Protein 8OFO (pdb70)

B-factor: mean 60.45, std 16.98, range [19.8, 128.37]

Foldseek 3Di:
DVVQLLVQVLLQLVVCLVVLQKAKEKEADPDDPVVQLVQFAADQAARGNVVRNVQRDPPDPQNPAHQYHYDRGRGGGRTQAAFAPDPVDPVVDDRSVRRQLRNQVVHQIWMWIQHSVRSWIWIHGNSDIDIRDDSVRVSCVCVVSRD/DCVLVLQLLVLVLLLLVVCLVQLFKAKEKEADPDDPVVQLVQFDADQAARGNVVSNVQCPPPDPFNADYQYHDPRGSGGGNTDADFAPDPPDDPPDDPRQRSQLRVQCVHQIWMWIQGSVRSWIWIRGNSDIRTRDDSVRVSVVSSVRSD

Sequence (297 aa):
EDEKMILSFDKAIQYMSKRKIGALITIERHTGLDEYIETGIALDADITGELLINIFIPNTPLHDGAVIVKEGKIAVASAYLPLSESMLIPKEFGTRHRAAVGISEVSDAITIVVSEETGDVSITLDNELMAGLSQQEYLAILRRELIPQQEDEKMILSFDKAIQYMSKRKIGALITIERHTGLDEYIETGIALDADITGELLINIFIPNTPLHDGAVIVKEGKIAVASAYLPLSESMLIPKEFGTRHRAAVGISEVSDAITIVVSEETGDVSITLDNELMAGLSQQEYLAILRRELI

Secondary structure (P-SEA, 3-state):
caaaaaaaaaaaaaaaaaabbbbbbbbbccccaaaaaaacccccccccaaaaaaaacccccccccccccccccccccccccbbbccccccccccaaaaaaaaaaacccbbbbbbbccccbbbbbccccccccccaaaaaaaaaaacc/caaaaaaaaaaaaaaaaaaaaabbbbbbbbbccccaaaaaaacccccccccaaaaaaaccccccccccccccccccccccbbbbbbbbcccccccccaaaaaaaaaaacccbbbbbbbccccbbbbbccccccccccaaaaaaaaaaacc

Structure (mmCIF, N/CA/C/O backbone):
data_8OFO
#
_entry.id   8OFO
#
_cell.length_a   99.160
_cell.length_b   99.160
_cell.length_c   112.180
_cell.angle_alpha   90.000
_cell.angle_beta   90.000
_cell.angle_gamma   120.000
#
_symmetry.space_group_name_H-M   'P 63 2 2'
#
loop_
_entity.id
_entity.type
_entity.pdbx_description
1 polymer 'Diadenylate cyclase'
2 non-polymer 1-ETHOXY-2-(2-ETHOXYETHOXY)ETHANE
#
loop_
_atom_site.group_PDB
_atom_site.id
_atom_site.type_symbol
_atom_site.label_atom_id
_atom_site.label_alt_id
_atom_site.label_comp_id
_atom_site.label_asym_id
_atom_site.label_entity_id
_atom_site.label_seq_id
_atom_site.pdbx_PDB_ins_code
_atom_site.Cartn_x
_atom_site.Cartn_y
_atom_site.Cartn_z
_atom_site.occupancy
_atom_site.B_iso_or_equiv
_atom_site.auth_seq_id
_atom_site.auth_comp_id
_atom_site.auth_asym_id
_atom_site.auth_atom_id
_atom_site.pdbx_PDB_model_num
ATOM 1 N N . GLU A 1 5 ? 3.135 -15.134 -10.044 1.000 108.467 145 GLU AAA N 1
ATOM 2 C CA . GLU A 1 5 ? 4.420 -14.778 -10.725 1.000 110.805 145 GLU AAA CA 1
ATOM 3 C C . GLU A 1 5 ? 5.295 -16.028 -10.941 1.000 113.935 145 GLU AAA C 1
ATOM 4 O O . GLU A 1 5 ? 6.529 -15.881 -10.998 1.000 103.580 145 GLU AAA O 1
ATOM 10 N N . ASP A 1 6 ? 4.673 -17.209 -11.077 1.000 110.399 146 ASP AAA N 1
ATOM 11 C CA . ASP A 1 6 ? 5.295 -18.471 -11.570 1.000 92.572 146 ASP AAA CA 1
ATOM 12 C C . ASP A 1 6 ? 5.546 -18.308 -13.078 1.000 90.126 146 ASP AAA C 1
ATOM 13 O O . ASP A 1 6 ? 6.123 -19.221 -13.687 1.000 87.249 146 ASP AAA O 1
ATOM 18 N N . GLU A 1 7 ? 5.079 -17.200 -13.661 1.000 77.415 147 GLU AAA N 1
ATOM 19 C CA . GLU A 1 7 ? 5.165 -16.871 -15.106 1.000 88.972 147 GLU AAA CA 1
ATOM 20 C C . GLU A 1 7 ? 6.603 -16.452 -15.448 1.000 81.758 147 GLU AAA C 1
ATOM 21 O O . GLU A 1 7 ? 7.136 -16.938 -16.490 1.000 86.962 147 GLU AAA O 1
ATOM 27 N N . LYS A 1 8 ? 7.199 -15.604 -14.598 1.000 77.402 148 LYS AAA N 1
ATOM 28 C CA . LYS A 1 8 ? 8.623 -15.152 -14.696 1.000 85.338 148 LYS AAA CA 1
ATOM 29 C C . LYS A 1 8 ? 9.534 -16.356 -14.999 1.000 69.598 148 LYS AAA C 1
ATOM 30 O O . LYS A 1 8 ? 10.355 -16.280 -15.941 1.000 64.428 148 LYS AAA O 1
ATOM 36 N N . MET A 1 9 ? 9.350 -17.445 -14.259 1.000 62.642 149 MET AAA N 1
ATOM 37 C CA . MET A 1 9 ? 10.087 -18.721 -14.454 1.000 71.656 149 MET AAA CA 1
ATOM 38 C C . MET A 1 9 ? 9.808 -19.270 -15.863 1.000 65.407 149 MET AAA C 1
ATOM 39 O O . MET A 1 9 ? 10.762 -19.766 -16.511 1.000 59.118 149 MET AAA O 1
ATOM 44 N N . ILE A 1 10 ? 8.544 -19.215 -16.294 1.000 65.183 150 ILE AAA N 1
ATOM 45 C CA . ILE A 1 10 ? 8.077 -19.770 -17.597 1.000 72.407 150 ILE AAA CA 1
ATOM 46 C C . ILE A 1 10 ? 8.702 -18.962 -18.750 1.000 63.096 150 ILE AAA C 1
ATOM 47 O O . ILE A 1 10 ? 9.146 -19.568 -19.767 1.000 59.454 150 ILE AAA O 1
ATOM 52 N N . LEU A 1 11 ? 8.805 -17.653 -18.581 1.000 59.541 151 LEU AAA N 1
ATOM 53 C CA . LEU A 1 11 ? 9.420 -16.737 -19.579 1.000 64.360 151 LEU AAA CA 1
ATOM 54 C C . LEU A 1 11 ? 10.944 -16.941 -19.590 1.000 64.793 151 LEU AAA C 1
ATOM 55 O O . LEU A 1 11 ? 11.586 -16.736 -20.674 1.000 62.435 151 LEU AAA O 1
ATOM 60 N N . SER A 1 12 ? 11.513 -17.317 -18.433 1.000 57.411 152 SER AAA N 1
ATOM 61 C CA . SER A 1 12 ? 12.949 -17.645 -18.305 1.000 51.677 152 SER AAA CA 1
ATOM 62 C C . SER A 1 12 ? 13.189 -18.956 -19.040 1.000 53.827 152 SER AAA C 1
ATOM 63 O O . SER A 1 12 ? 14.146 -19.031 -19.845 1.000 56.163 152 SER AAA O 1
ATOM 66 N N . PHE A 1 13 ? 12.299 -19.923 -18.839 1.000 52.093 153 PHE AAA N 1
ATOM 67 C CA . PHE A 1 13 ? 12.354 -21.218 -19.564 1.000 60.668 153 PHE AAA CA 1
ATOM 68 C C . PHE A 1 13 ? 12.268 -20.925 -21.065 1.000 60.107 153 PHE AAA C 1
ATOM 69 O O . PHE A 1 13 ? 13.078 -21.481 -21.832 1.000 59.427 153 PHE AAA O 1
ATOM 77 N N . ASP A 1 14 ? 11.334 -20.046 -21.441 1.000 59.893 154 ASP AAA N 1
ATOM 78 C CA . ASP A 1 14 ? 11.041 -19.664 -22.845 1.000 59.620 154 ASP AAA CA 1
ATOM 79 C C . ASP A 1 14 ? 12.274 -19.043 -23.518 1.000 53.527 154 ASP AAA C 1
ATOM 80 O O . ASP A 1 14 ? 12.652 -19.512 -24.619 1.000 55.209 154 ASP AAA O 1
ATOM 85 N N . LYS A 1 15 ? 12.877 -18.023 -22.912 1.000 56.249 155 LYS AAA N 1
ATOM 86 C CA . LYS A 1 15 ? 14.178 -17.462 -23.386 1.000 61.481 155 LYS AAA CA 1
ATOM 87 C C . LYS A 1 15 ? 15.162 -18.611 -23.684 1.000 60.867 155 LYS AAA C 1
ATOM 88 O O . LYS A 1 15 ? 15.568 -18.803 -24.848 1.000 57.612 155 LYS AAA O 1
ATOM 94 N N . ALA A 1 16 ? 15.491 -19.417 -22.683 1.000 56.337 156 ALA AAA N 1
ATOM 95 C CA . ALA A 1 16 ? 16.460 -20.531 -22.823 1.000 55.165 156 ALA AAA CA 1
ATOM 96 C C . ALA A 1 16 ? 16.066 -21.471 -23.977 1.000 51.125 156 ALA AAA C 1
ATOM 97 O O . ALA A 1 16 ? 16.957 -21.862 -24.769 1.000 50.338 156 ALA AAA O 1
ATOM 99 N N . ILE A 1 17 ? 14.805 -21.904 -24.035 1.000 52.673 157 ILE AAA N 1
ATOM 100 C CA . ILE A 1 17 ? 14.335 -22.954 -24.986 1.000 53.743 157 ILE AAA CA 1
ATOM 101 C C . ILE A 1 17 ? 14.428 -22.415 -26.426 1.000 52.532 157 ILE AAA C 1
ATOM 102 O O . ILE A 1 17 ? 14.890 -23.169 -27.276 1.000 50.923 157 ILE AAA O 1
ATOM 107 N N . GLN A 1 18 ? 13.965 -21.187 -26.692 1.000 52.780 158 GLN AAA N 1
ATOM 108 C CA . GLN A 1 18 ? 14.044 -20.530 -28.027 1.000 58.130 158 GLN AAA CA 1
ATOM 109 C C . GLN A 1 18 ? 15.508 -20.523 -28.495 1.000 63.360 158 GLN AAA C 1
ATOM 110 O O . GLN A 1 18 ? 15.800 -21.013 -29.624 1.000 59.846 158 GLN AAA O 1
ATOM 116 N N . TYR A 1 19 ? 16.413 -20.026 -27.653 1.000 60.463 159 TYR AAA N 1
ATOM 117 C CA . TYR A 1 19 ? 17.861 -19.967 -27.950 1.000 53.469 159 TYR AAA CA 1
ATOM 118 C C . TYR A 1 19 ? 18.375 -21.364 -28.339 1.000 56.346 159 TYR AAA C 1
ATOM 119 O O . TYR A 1 19 ? 19.029 -21.505 -29.392 1.000 52.821 159 TYR AAA O 1
ATOM 128 N N . MET A 1 20 ? 18.063 -22.397 -27.553 1.000 50.210 160 MET AAA N 1
ATOM 129 C CA . 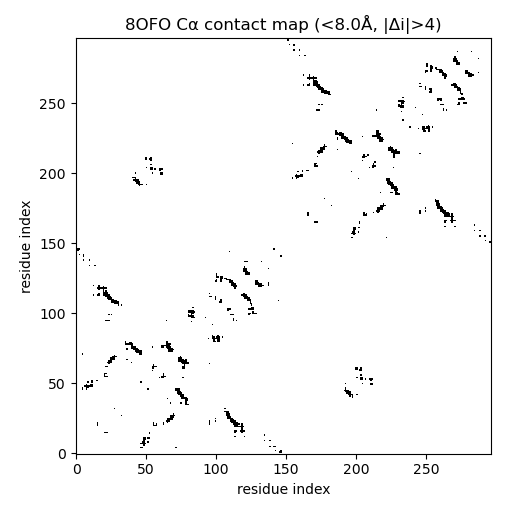MET A 1 20 ? 18.682 -23.737 -27.735 1.000 51.811 160 MET AAA CA 1
ATOM 130 C C . MET A 1 20 ? 17.985 -24.569 -28.838 1.000 48.927 160 MET AAA C 1
ATOM 131 O O . MET A 1 20 ? 18.647 -25.427 -29.499 1.000 45.709 160 MET AAA O 1
ATOM 136 N N . SER A 1 21 ? 16.689 -24.398 -29.033 1.000 52.935 161 SER AAA N 1
ATOM 137 C CA . SER A 1 21 ? 15.942 -25.125 -30.089 1.000 61.162 161 SER AAA CA 1
ATOM 138 C C . SER A 1 21 ? 16.525 -24.738 -31.452 1.000 52.397 161 SER AAA C 1
ATOM 139 O O . SER A 1 21 ? 16.814 -25.649 -32.245 1.000 53.693 161 SER AAA O 1
ATOM 142 N N . LYS A 1 22 ? 16.704 -23.431 -31.676 1.000 56.485 162 LYS AAA N 1
ATOM 143 C CA . LYS A 1 22 ? 17.227 -22.850 -32.941 1.000 58.846 162 LYS AAA CA 1
ATOM 144 C C . LYS A 1 22 ? 18.637 -23.374 -33.206 1.000 58.072 162 LYS AAA C 1
ATOM 145 O O . LYS A 1 22 ? 18.924 -23.642 -34.385 1.000 44.774 162 LYS AAA O 1
ATOM 151 N N . ARG A 1 23 ? 19.453 -23.543 -32.154 1.000 54.964 163 ARG AAA N 1
ATOM 152 C CA . ARG A 1 23 ? 20.892 -23.890 -32.285 1.000 50.951 163 ARG AAA CA 1
ATOM 153 C C . ARG A 1 23 ? 21.112 -25.382 -32.063 1.000 52.713 163 ARG AAA C 1
ATOM 154 O O . ARG A 1 23 ? 22.284 -25.813 -32.138 1.000 54.413 163 ARG AAA O 1
ATOM 162 N N . LYS A 1 24 ? 20.042 -26.156 -31.856 1.000 56.385 164 LYS AAA N 1
ATOM 163 C CA . LYS A 1 24 ? 20.121 -27.638 -31.709 1.000 55.112 164 LYS AAA CA 1
ATOM 164 C C . LYS A 1 24 ? 21.061 -27.968 -30.532 1.000 58.386 164 LYS AAA C 1
ATOM 165 O O . LYS A 1 24 ? 21.887 -28.882 -30.630 1.000 56.790 164 LYS AAA O 1
ATOM 171 N N . ILE A 1 25 ? 20.916 -27.219 -29.434 1.000 58.978 165 ILE AAA N 1
ATOM 172 C CA . ILE A 1 25 ? 21.601 -27.457 -28.132 1.000 52.002 165 ILE AAA CA 1
ATOM 173 C C . ILE A 1 25 ? 20.679 -28.325 -27.269 1.000 47.616 165 ILE AAA C 1
ATOM 174 O O . ILE A 1 25 ? 19.560 -27.888 -26.963 1.000 47.257 165 ILE AAA O 1
ATOM 179 N N . GLY A 1 26 ? 21.122 -29.548 -26.996 1.000 48.065 166 GLY AAA N 1
ATOM 180 C CA . GLY A 1 26 ? 20.531 -30.508 -26.052 1.000 51.199 166 GLY AAA CA 1
ATOM 181 C C . GLY A 1 26 ? 20.304 -29.873 -24.694 1.000 46.841 166 GLY AAA C 1
ATOM 182 O O . GLY A 1 26 ? 21.136 -29.141 -24.250 1.000 50.616 166 GLY AAA O 1
ATOM 183 N N . ALA A 1 27 ? 19.138 -30.087 -24.106 1.000 55.126 167 ALA AAA N 1
ATOM 184 C CA . ALA A 1 27 ? 18.767 -29.568 -22.776 1.000 55.581 167 ALA AAA CA 1
ATOM 185 C C . ALA A 1 27 ? 17.821 -30.573 -22.124 1.000 59.628 167 ALA AAA C 1
ATOM 186 O O . ALA A 1 27 ? 16.980 -31.185 -22.838 1.000 51.968 167 ALA AAA O 1
ATOM 188 N N . LEU A 1 28 ? 17.997 -30.754 -20.819 1.000 56.907 168 LEU AAA N 1
ATOM 189 C CA . LEU A 1 28 ? 17.189 -31.649 -19.966 1.000 53.856 168 LEU AAA CA 1
ATOM 190 C C . LEU A 1 28 ? 16.919 -30.896 -18.662 1.000 53.260 168 LEU AAA C 1
ATOM 191 O O . LEU A 1 28 ? 17.875 -30.691 -17.892 1.000 52.441 168 LEU AAA O 1
ATOM 196 N N . ILE A 1 29 ? 15.675 -30.435 -18.500 1.000 54.395 169 ILE AAA N 1
ATOM 197 C CA . ILE A 1 29 ? 15.144 -29.655 -17.346 1.000 50.378 169 ILE AAA CA 1
ATOM 198 C C . ILE A 1 29 ? 13.925 -30.394 -16.780 1.000 54.297 169 ILE AAA C 1
ATOM 199 O O . ILE A 1 29 ? 12.887 -30.449 -17.447 1.000 51.240 169 ILE AAA O 1
ATOM 204 N N . THR A 1 30 ? 14.061 -30.949 -15.583 1.000 56.606 170 THR AAA N 1
ATOM 205 C CA . THR A 1 30 ? 12.961 -31.546 -14.797 1.000 54.209 170 THR AAA CA 1
ATOM 206 C C . THR A 1 30 ? 12.516 -30.510 -13.764 1.000 56.948 170 THR AAA C 1
ATOM 207 O O . THR A 1 30 ? 13.398 -29.951 -13.088 1.000 60.431 170 THR AAA O 1
ATOM 211 N N . ILE A 1 31 ? 11.213 -30.220 -13.691 1.000 51.443 171 ILE AAA N 1
ATOM 212 C CA . ILE A 1 31 ? 10.597 -29.332 -12.663 1.000 51.482 171 ILE AAA CA 1
ATOM 213 C C . ILE A 1 31 ? 9.833 -30.212 -11.662 1.000 53.252 171 ILE AAA C 1
ATOM 214 O O . ILE A 1 31 ? 8.884 -30.947 -12.083 1.000 54.688 171 ILE AAA O 1
ATOM 219 N N . GLU A 1 32 ? 10.244 -30.170 -10.398 1.000 54.003 172 GLU AAA N 1
ATOM 220 C CA . GLU A 1 32 ? 9.584 -30.873 -9.258 1.000 53.105 172 GLU AAA CA 1
ATOM 221 C C . GLU A 1 32 ? 8.168 -30.313 -9.094 1.000 51.868 172 GLU AAA C 1
ATOM 222 O O . GLU A 1 32 ? 7.980 -29.075 -9.197 1.000 52.043 172 GLU AAA O 1
ATOM 228 N N . ARG A 1 33 ? 7.194 -31.188 -8.881 1.000 56.480 173 ARG AAA N 1
ATOM 229 C CA . ARG A 1 33 ? 5.833 -30.756 -8.479 1.000 64.714 173 ARG AAA CA 1
ATOM 230 C C . ARG A 1 33 ? 5.596 -31.248 -7.044 1.000 69.380 173 ARG AAA C 1
ATOM 231 O O . ARG A 1 33 ? 6.242 -30.665 -6.129 1.000 70.673 173 ARG AAA O 1
ATOM 239 N N . HIS A 1 34 ? 4.786 -32.300 -6.862 1.000 60.358 174 HIS AAA N 1
ATOM 240 C CA . HIS A 1 34 ? 4.354 -32.815 -5.536 1.000 66.126 174 HIS AAA CA 1
ATOM 241 C C . HIS A 1 34 ? 5.313 -33.919 -5.095 1.000 59.751 174 HIS AAA C 1
ATOM 242 O O . HIS A 1 34 ? 5.553 -34.048 -3.895 1.000 65.564 174 HIS AAA O 1
ATOM 249 N N . THR A 1 35 ? 5.804 -34.719 -6.035 1.000 50.550 175 THR AAA N 1
ATOM 250 C CA . THR A 1 35 ? 6.772 -35.803 -5.750 1.000 54.274 175 THR AAA CA 1
ATOM 251 C C . THR A 1 35 ? 8.173 -35.220 -5.552 1.000 54.778 175 THR AAA C 1
ATOM 252 O O . THR A 1 35 ? 8.718 -34.671 -6.520 1.000 64.224 175 THR AAA O 1
ATOM 256 N N . GLY A 1 36 ? 8.733 -35.341 -4.348 1.000 62.981 176 GLY AAA N 1
ATOM 257 C CA . GLY A 1 36 ? 10.127 -34.960 -4.022 1.000 58.041 176 GLY AAA CA 1
ATOM 258 C C . GLY A 1 36 ? 11.115 -35.701 -4.916 1.000 60.633 176 GLY AAA C 1
ATOM 259 O O . GLY A 1 36 ? 11.002 -36.943 -5.014 1.000 51.453 176 GLY AAA O 1
ATOM 260 N N . LEU A 1 37 ? 12.003 -34.971 -5.602 1.000 51.118 177 LEU AAA N 1
ATOM 261 C CA . LEU A 1 37 ? 13.053 -35.555 -6.470 1.000 56.964 177 LEU AAA CA 1
ATOM 262 C C . LEU A 1 37 ? 14.373 -35.612 -5.688 1.000 60.200 177 LEU AAA C 1
ATOM 263 O O . LEU A 1 37 ? 15.408 -35.863 -6.306 1.000 63.723 177 LEU AAA O 1
ATOM 268 N N . ASP A 1 38 ? 14.291 -35.515 -4.359 1.000 62.577 178 ASP AAA N 1
ATOM 269 C CA . ASP A 1 38 ? 15.418 -35.504 -3.387 1.000 62.722 178 ASP AAA CA 1
ATOM 270 C C . ASP A 1 38 ? 16.531 -36.491 -3.781 1.000 63.853 178 ASP AAA C 1
ATOM 271 O O . ASP A 1 38 ? 17.706 -36.027 -3.948 1.000 59.540 178 ASP AAA O 1
ATOM 276 N N . GLU A 1 39 ? 16.221 -37.788 -3.935 1.000 61.618 179 GLU AAA N 1
ATOM 277 C CA . GLU A 1 39 ? 17.276 -38.813 -4.165 1.000 69.536 179 GLU AAA CA 1
ATOM 278 C C . GLU A 1 39 ? 17.968 -38.582 -5.524 1.000 60.679 179 GLU AAA C 1
ATOM 279 O O . GLU A 1 39 ? 19.146 -38.952 -5.622 1.000 63.412 179 GLU AAA O 1
ATOM 285 N N . TYR A 1 40 ? 17.306 -37.951 -6.507 1.000 61.614 180 TYR AAA N 1
ATOM 286 C CA . TYR A 1 40 ? 17.895 -37.592 -7.835 1.000 62.207 180 TYR AAA CA 1
ATOM 287 C C . TYR A 1 40 ? 18.691 -36.274 -7.755 1.000 60.053 180 TYR AAA C 1
ATOM 288 O O . TYR A 1 40 ? 19.773 -36.179 -8.396 1.000 60.564 180 TYR AAA O 1
ATOM 297 N N . ILE A 1 41 ? 18.211 -35.312 -6.963 1.000 52.624 181 ILE AAA N 1
ATOM 298 C CA . ILE A 1 41 ? 18.850 -33.980 -6.750 1.000 56.520 181 ILE AAA CA 1
ATOM 299 C C . ILE A 1 41 ? 20.231 -34.173 -6.118 1.000 60.472 181 ILE AAA C 1
ATOM 300 O O . ILE A 1 41 ? 21.131 -33.358 -6.422 1.000 57.170 181 ILE AAA O 1
ATOM 305 N N . GLU A 1 42 ? 20.411 -35.202 -5.287 1.000 59.909 182 GLU AAA N 1
ATOM 306 C CA . GLU A 1 42 ? 21.690 -35.381 -4.548 1.000 67.186 182 GLU AAA CA 1
ATOM 307 C C . GLU A 1 42 ? 22.691 -36.169 -5.405 1.000 69.379 182 GLU AAA C 1
ATOM 308 O O . GLU A 1 42 ? 23.790 -36.391 -4.901 1.000 78.957 182 GLU AAA O 1
ATOM 314 N N . THR A 1 43 ? 22.362 -36.502 -6.666 1.000 64.790 183 THR AAA N 1
ATOM 315 C CA . THR A 1 43 ? 23.287 -37.119 -7.660 1.000 58.186 183 THR AAA CA 1
ATOM 316 C C . THR A 1 43 ? 23.926 -36.045 -8.557 1.000 55.875 183 THR AAA C 1
ATOM 317 O O . THR A 1 43 ? 24.789 -36.393 -9.391 1.000 61.068 183 THR AAA O 1
ATOM 321 N N . GLY A 1 44 ? 23.473 -34.806 -8.455 1.000 49.503 184 GLY AAA N 1
ATOM 322 C CA . GLY A 1 44 ? 23.882 -33.721 -9.353 1.000 50.250 184 GLY AAA CA 1
ATOM 323 C C . GLY A 1 44 ? 24.864 -32.796 -8.681 1.000 48.426 184 GLY AAA C 1
ATOM 324 O O . GLY A 1 44 ? 25.214 -33.054 -7.543 1.000 49.719 184 GLY AAA O 1
ATOM 325 N N . ILE A 1 45 ? 25.269 -31.749 -9.394 1.000 48.732 185 ILE AAA N 1
ATOM 326 C CA . ILE A 1 45 ? 26.140 -30.635 -8.914 1.000 48.542 185 ILE AAA CA 1
ATOM 327 C C . ILE A 1 45 ? 25.212 -29.582 -8.316 1.000 40.531 185 ILE AAA C 1
ATOM 328 O O . ILE A 1 45 ? 24.342 -29.061 -9.028 1.000 48.872 185 ILE AAA O 1
ATOM 333 N N . ALA A 1 46 ? 25.414 -29.226 -7.073 1.000 46.651 186 ALA AAA N 1
ATOM 334 C CA . ALA A 1 46 ? 24.627 -28.205 -6.354 1.000 53.523 186 ALA AAA CA 1
ATOM 335 C C . ALA A 1 46 ? 24.809 -26.834 -7.015 1.000 46.622 186 ALA AAA C 1
ATOM 336 O O . ALA A 1 46 ? 25.943 -26.402 -7.109 1.000 62.840 186 ALA AAA O 1
ATOM 338 N N . LEU A 1 47 ? 23.713 -26.195 -7.433 1.000 48.988 187 LEU AAA N 1
ATOM 339 C CA . LEU A 1 47 ? 23.651 -24.770 -7.869 1.000 50.547 187 LEU AAA CA 1
ATOM 340 C C . LEU A 1 47 ? 22.873 -23.935 -6.851 1.000 48.129 187 LEU AAA C 1
ATOM 341 O O . LEU A 1 47 ? 23.320 -22.800 -6.582 1.000 50.609 187 LEU AAA O 1
ATOM 346 N N . ASP A 1 48 ? 21.719 -24.429 -6.384 1.000 49.317 188 ASP AAA N 1
ATOM 347 C CA . ASP A 1 48 ? 20.723 -23.644 -5.596 1.000 54.177 188 ASP AAA CA 1
ATOM 348 C C . ASP A 1 48 ? 20.616 -22.225 -6.188 1.000 46.405 188 ASP AAA C 1
ATOM 349 O O . ASP A 1 48 ? 20.771 -21.253 -5.460 1.000 63.859 188 ASP AAA O 1
ATOM 354 N N . ALA A 1 49 ? 20.379 -22.105 -7.482 1.000 48.341 189 ALA AAA N 1
ATOM 355 C CA . ALA A 1 49 ? 20.519 -20.837 -8.234 1.000 50.553 189 ALA AAA CA 1
ATOM 356 C C . ALA A 1 49 ? 19.150 -20.250 -8.642 1.000 56.763 189 ALA AAA C 1
ATOM 357 O O . ALA A 1 49 ? 18.216 -21.020 -8.961 1.000 56.338 189 ALA AAA O 1
ATOM 359 N N . ASP A 1 50 ? 19.045 -18.918 -8.653 1.000 50.690 190 ASP AAA N 1
ATOM 360 C CA . ASP A 1 50 ? 17.885 -18.174 -9.203 1.000 49.891 190 ASP AAA CA 1
ATOM 361 C C . ASP A 1 50 ? 17.698 -18.566 -10.668 1.000 49.571 190 ASP AAA C 1
ATOM 362 O O . ASP A 1 50 ? 18.697 -18.783 -11.364 1.000 44.810 190 ASP AAA O 1
ATOM 367 N N . ILE A 1 51 ? 16.446 -18.691 -11.096 1.000 52.373 191 ILE AAA N 1
ATOM 368 C CA . ILE A 1 51 ? 16.101 -19.058 -12.490 1.000 51.643 191 ILE AAA CA 1
ATOM 369 C C . ILE A 1 51 ? 16.163 -17.775 -13.316 1.000 49.716 191 ILE AAA C 1
ATOM 370 O O . ILE A 1 51 ? 15.534 -16.799 -12.880 1.000 53.136 191 ILE AAA O 1
ATOM 375 N N . THR A 1 52 ? 17.018 -17.767 -14.352 1.000 4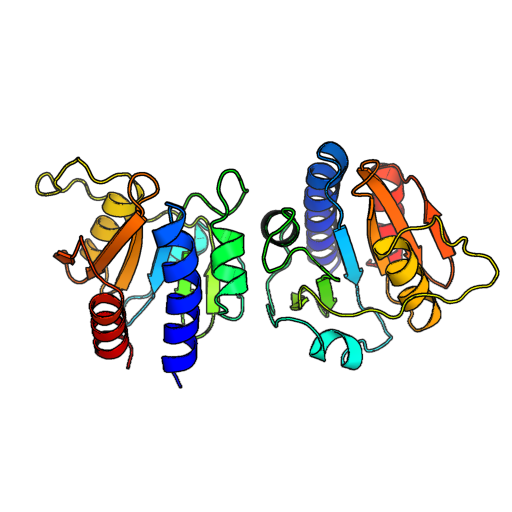8.078 192 THR AAA N 1
ATOM 376 C CA . THR A 1 52 ? 17.005 -16.844 -15.526 1.000 48.502 192 THR AAA CA 1
ATOM 377 C C . THR A 1 52 ? 17.282 -17.638 -16.808 1.000 49.450 192 THR AAA C 1
ATOM 378 O O . THR A 1 52 ? 17.904 -18.734 -16.726 1.000 55.936 192 THR AAA O 1
ATOM 382 N N . GLY A 1 53 ? 16.815 -17.137 -17.945 1.000 51.010 193 GLY AAA N 1
ATOM 383 C CA . GLY A 1 53 ? 17.135 -17.711 -19.266 1.000 53.720 193 GLY AAA CA 1
ATOM 384 C C . GLY A 1 53 ? 18.637 -17.786 -19.482 1.000 51.127 193 GLY AAA C 1
ATOM 385 O O . GLY A 1 53 ? 19.117 -18.809 -20.016 1.000 53.007 193 GLY AAA O 1
ATOM 386 N N . GLU A 1 54 ? 19.359 -16.752 -19.041 1.000 53.336 194 GLU AAA N 1
ATOM 387 C CA . GLU A 1 54 ? 20.823 -16.608 -19.262 1.000 56.832 194 GLU AAA CA 1
ATOM 388 C C . GLU A 1 54 ? 21.558 -17.755 -18.577 1.000 50.833 194 GLU AAA C 1
ATOM 389 O O . GLU A 1 54 ? 22.406 -18.374 -19.259 1.000 47.708 194 GLU AAA O 1
ATOM 395 N N . LEU A 1 55 ? 21.227 -18.035 -17.314 1.000 43.886 195 LEU AAA N 1
ATOM 396 C CA . LEU A 1 55 ? 21.838 -19.158 -16.570 1.000 47.244 195 LEU AAA CA 1
ATOM 397 C C . LEU A 1 55 ? 21.543 -20.479 -17.299 1.000 48.722 195 LEU AAA C 1
ATOM 398 O O . LEU A 1 55 ? 22.465 -21.281 -17.443 1.000 50.218 195 LEU AAA O 1
ATOM 403 N N . LEU A 1 56 ? 20.304 -20.696 -17.742 1.000 48.225 196 LEU AAA N 1
ATOM 404 C CA . LEU A 1 56 ? 19.878 -21.978 -18.360 1.000 50.231 196 LEU AAA CA 1
ATOM 405 C C . LEU A 1 56 ? 20.637 -22.184 -19.673 1.000 49.849 196 LEU AAA C 1
ATOM 406 O O . LEU A 1 56 ? 21.070 -23.317 -19.918 1.000 59.762 196 LEU AAA O 1
ATOM 411 N N . ILE A 1 57 ? 20.776 -21.138 -20.489 1.000 50.451 197 ILE AAA N 1
ATOM 412 C CA . ILE A 1 57 ? 21.581 -21.178 -21.744 1.000 52.145 197 ILE AAA CA 1
ATOM 413 C C . ILE A 1 57 ? 23.034 -21.573 -21.411 1.000 46.554 197 ILE AAA C 1
ATOM 414 O O . ILE A 1 57 ? 23.579 -22.491 -22.055 1.000 46.937 197 ILE AAA O 1
ATOM 419 N N . ASN A 1 58 ? 23.646 -20.930 -20.409 1.000 44.047 198 ASN AAA N 1
ATOM 420 C CA . ASN A 1 58 ? 25.072 -21.160 -20.067 1.000 44.683 198 ASN AAA CA 1
ATOM 421 C C . ASN A 1 58 ? 25.297 -22.602 -19.615 1.000 42.534 198 ASN AAA C 1
ATOM 422 O O . ASN A 1 58 ? 26.296 -23.186 -20.021 1.000 46.010 198 ASN AAA O 1
ATOM 427 N N . ILE A 1 59 ? 24.378 -23.153 -18.826 1.000 41.628 199 ILE AAA N 1
ATOM 428 C CA . ILE A 1 59 ? 24.459 -24.542 -18.331 1.000 37.702 199 ILE AAA CA 1
ATOM 429 C C . ILE A 1 59 ? 24.572 -25.497 -19.513 1.000 42.154 199 ILE AAA C 1
ATOM 430 O O . ILE A 1 59 ? 25.361 -26.501 -19.463 1.000 39.863 199 ILE AAA O 1
ATOM 435 N N . PHE A 1 60 ? 23.806 -25.219 -20.548 1.000 44.845 200 PHE AAA N 1
ATOM 436 C CA . PHE A 1 60 ? 23.591 -26.191 -21.633 1.000 45.936 200 PHE AAA CA 1
ATOM 437 C C . PHE A 1 60 ? 24.490 -25.895 -22.835 1.000 44.643 200 PHE AAA C 1
ATOM 438 O O . PHE A 1 60 ? 24.376 -26.630 -23.837 1.000 49.243 200 PHE AAA O 1
ATOM 446 N N . ILE A 1 61 ? 25.402 -24.931 -22.738 1.000 46.888 201 ILE AAA N 1
ATOM 447 C CA . ILE A 1 61 ? 26.372 -24.723 -23.849 1.000 47.597 201 ILE AAA CA 1
ATOM 448 C C . ILE A 1 61 ? 27.128 -26.026 -24.062 1.000 45.778 201 ILE AAA C 1
ATOM 449 O O . ILE A 1 61 ? 27.722 -26.553 -23.136 1.000 50.450 201 ILE AAA O 1
ATOM 454 N N . PRO A 1 62 ? 27.096 -26.600 -25.283 1.000 48.916 202 PRO AAA N 1
ATOM 455 C CA . PRO A 1 62 ? 27.748 -27.884 -25.556 1.000 50.770 202 PRO AAA CA 1
ATOM 456 C C . PRO A 1 62 ? 29.254 -27.941 -25.236 1.000 53.350 202 PRO AAA C 1
ATOM 457 O O . PRO A 1 62 ? 29.942 -26.947 -25.405 1.000 50.745 202 PRO AAA O 1
ATOM 461 N N . ASN A 1 63 ? 29.737 -29.136 -24.870 1.000 59.278 203 ASN AAA N 1
ATOM 462 C CA . ASN A 1 63 ? 31.157 -29.443 -24.546 1.000 61.532 203 ASN AAA CA 1
ATOM 463 C C . ASN A 1 63 ? 31.584 -28.675 -23.280 1.000 61.399 203 ASN AAA C 1
ATOM 464 O O . ASN A 1 63 ? 32.757 -28.387 -23.165 1.000 59.772 203 ASN AAA O 1
ATOM 469 N N . THR A 1 64 ? 30.654 -28.364 -22.365 1.000 59.872 204 THR AAA N 1
ATOM 470 C CA . THR A 1 64 ? 30.897 -27.659 -21.078 1.000 52.129 204 THR AAA CA 1
ATOM 471 C C . THR A 1 64 ? 30.674 -28.630 -19.926 1.000 51.737 204 THR AAA C 1
ATOM 472 O O . THR A 1 64 ? 29.980 -29.631 -20.065 1.000 53.571 204 THR AAA O 1
ATOM 476 N N . PRO A 1 65 ? 31.248 -28.397 -18.732 1.000 53.872 205 PRO AAA N 1
ATOM 477 C CA . PRO A 1 65 ? 31.029 -29.320 -17.613 1.000 54.832 205 PRO AAA CA 1
ATOM 478 C C . PRO A 1 65 ? 29.579 -29.553 -17.137 1.000 50.058 205 PRO AAA C 1
ATOM 479 O O . PRO A 1 65 ? 29.369 -30.542 -16.485 1.000 57.031 205 PRO AAA O 1
ATOM 483 N N . LEU A 1 66 ? 28.611 -28.679 -17.433 1.000 50.534 206 LEU AAA N 1
ATOM 484 C CA . LEU A 1 66 ? 27.226 -28.809 -16.877 1.000 50.777 206 LEU AAA CA 1
ATOM 485 C C . LEU A 1 66 ? 26.186 -29.211 -17.951 1.000 48.743 206 LEU AAA C 1
ATOM 486 O O . LEU A 1 66 ? 25.008 -29.305 -17.619 1.000 57.026 206 LEU AAA O 1
ATOM 491 N N . HIS A 1 67 ? 26.559 -29.380 -19.211 1.000 44.168 207 HIS AAA N 1
ATOM 492 C CA . HIS A 1 67 ? 25.563 -29.497 -20.305 1.000 55.104 207 HIS AAA CA 1
ATOM 493 C C . HIS A 1 67 ? 24.941 -30.905 -20.331 1.000 49.429 207 HIS AAA C 1
ATOM 494 O O . HIS A 1 67 ? 23.824 -31.011 -20.833 1.000 51.343 207 HIS AAA O 1
ATOM 501 N N .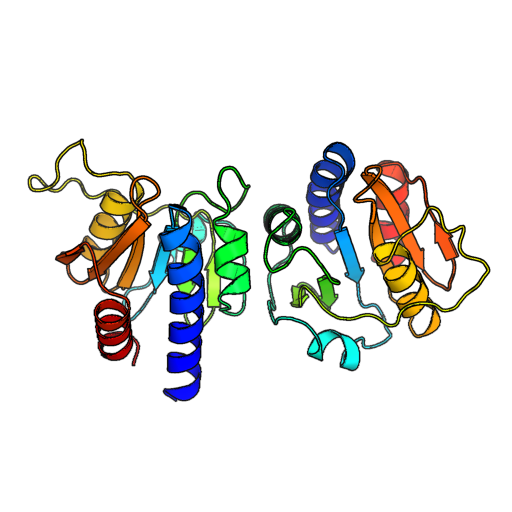 ASP A 1 68 ? 25.578 -31.900 -19.724 1.000 49.625 208 ASP AAA N 1
ATOM 502 C CA . ASP A 1 68 ? 25.286 -33.325 -19.973 1.000 58.086 208 ASP AAA CA 1
ATOM 503 C C . ASP A 1 68 ? 24.011 -33.791 -19.262 1.000 67.611 208 ASP AAA C 1
ATOM 504 O O . ASP A 1 68 ? 23.054 -34.133 -19.980 1.000 105.960 208 ASP AAA O 1
ATOM 509 N N . GLY A 1 69 ? 23.940 -33.864 -17.947 1.000 56.357 209 GLY AAA N 1
ATOM 510 C CA . GLY A 1 69 ? 22.779 -34.586 -17.366 1.000 54.339 209 GLY AAA CA 1
ATOM 511 C C . GLY A 1 69 ? 21.528 -33.716 -17.270 1.000 51.928 209 GLY AAA C 1
ATOM 512 O O . GLY A 1 69 ? 21.266 -32.897 -18.175 1.000 50.965 209 GLY AAA O 1
ATOM 513 N N . ALA A 1 70 ? 20.832 -33.792 -16.138 1.000 51.384 210 ALA AAA N 1
ATOM 514 C CA . ALA A 1 70 ? 19.541 -33.108 -15.914 1.000 50.170 210 ALA AAA CA 1
ATOM 515 C C . ALA A 1 70 ? 19.753 -31.887 -15.026 1.000 43.286 210 ALA AAA C 1
ATOM 516 O O . ALA A 1 70 ? 20.459 -32.023 -14.038 1.000 40.060 210 ALA AAA O 1
ATOM 518 N N . VAL A 1 71 ? 19.177 -30.741 -15.408 1.000 44.855 211 VAL AAA N 1
ATOM 519 C CA . VAL A 1 71 ? 18.857 -29.624 -14.477 1.000 46.848 211 VAL AAA CA 1
ATOM 520 C C . VAL A 1 71 ? 17.567 -30.029 -13.769 1.000 49.254 211 VAL AAA C 1
ATOM 521 O O . VAL A 1 71 ? 16.639 -30.427 -14.469 1.000 49.936 211 VAL AAA O 1
ATOM 525 N N . ILE A 1 72 ? 17.535 -29.978 -12.436 1.000 46.875 212 ILE AAA N 1
ATOM 526 C CA . ILE A 1 72 ? 16.280 -30.214 -11.667 1.000 48.063 212 ILE AAA CA 1
ATOM 527 C C . ILE A 1 72 ? 15.900 -28.909 -10.973 1.000 51.222 212 ILE AAA C 1
ATOM 528 O O . ILE A 1 72 ? 16.724 -28.423 -10.160 1.000 50.588 212 ILE AAA O 1
ATOM 533 N N . VAL A 1 73 ? 14.712 -28.369 -11.304 1.000 53.569 213 VAL AAA N 1
ATOM 534 C CA . VAL A 1 73 ? 14.118 -27.146 -10.690 1.000 47.328 213 VAL AAA CA 1
ATOM 535 C C . VAL A 1 73 ? 13.196 -27.556 -9.540 1.000 48.977 213 VAL AAA C 1
ATOM 536 O O . VAL A 1 73 ? 12.422 -28.518 -9.701 1.000 52.174 213 VAL AAA O 1
ATOM 540 N N . LYS A 1 74 ? 13.301 -26.853 -8.419 1.000 55.649 214 LYS AAA N 1
ATOM 541 C CA . LYS A 1 74 ? 12.613 -27.129 -7.130 1.000 53.983 214 LYS AAA CA 1
ATOM 542 C C . LYS A 1 74 ? 12.361 -25.783 -6.460 1.000 55.545 214 LYS AAA C 1
ATOM 543 O O . LYS A 1 74 ? 13.353 -25.051 -6.243 1.000 62.112 214 LYS AAA O 1
ATOM 549 N N . GLU A 1 75 ? 11.119 -25.508 -6.052 1.000 61.720 215 GLU AAA N 1
ATOM 550 C CA . GLU A 1 75 ? 10.701 -24.198 -5.487 1.000 65.209 215 GLU AAA CA 1
ATOM 551 C C . GLU A 1 75 ? 11.040 -23.162 -6.567 1.000 60.942 215 GLU AAA C 1
ATOM 552 O O . GLU A 1 75 ? 10.613 -23.381 -7.721 1.000 84.028 215 GLU AAA O 1
ATOM 558 N N . GLY A 1 76 ? 11.819 -22.125 -6.264 1.000 60.891 216 GLY AAA N 1
ATOM 559 C CA . GLY A 1 76 ? 12.081 -21.047 -7.242 1.000 66.648 216 GLY AAA CA 1
ATOM 560 C C . GLY A 1 76 ? 13.470 -21.130 -7.838 1.000 58.358 216 GLY AAA C 1
ATOM 561 O O . GLY A 1 76 ? 13.913 -20.133 -8.439 1.000 66.458 216 GLY AAA O 1
ATOM 562 N N . LYS A 1 77 ? 14.122 -22.277 -7.681 1.000 55.402 217 LYS AAA N 1
ATOM 563 C CA . LYS A 1 77 ? 15.593 -22.412 -7.811 1.000 58.894 217 LYS AAA CA 1
ATOM 564 C C . LYS A 1 77 ? 15.912 -23.554 -8.768 1.000 52.831 217 LYS AAA C 1
ATOM 565 O O . LYS A 1 77 ? 15.118 -24.511 -8.846 1.000 50.689 217 LYS AAA O 1
ATOM 571 N N . ILE A 1 78 ? 17.040 -23.424 -9.454 1.000 46.035 218 ILE AAA N 1
ATOM 572 C CA . ILE A 1 78 ? 17.817 -24.539 -10.054 1.000 46.507 218 ILE AAA CA 1
ATOM 573 C C . ILE A 1 78 ? 18.592 -25.190 -8.912 1.000 48.860 218 ILE AAA C 1
ATOM 574 O O . ILE A 1 78 ? 19.552 -24.557 -8.402 1.000 49.263 218 ILE AAA O 1
ATOM 579 N N . ALA A 1 79 ? 18.126 -26.358 -8.457 1.000 48.201 219 ALA AAA N 1
ATOM 580 C CA . ALA A 1 79 ? 18.729 -27.089 -7.322 1.000 44.193 219 ALA AAA CA 1
ATOM 581 C C . ALA A 1 79 ? 20.091 -27.636 -7.770 1.000 48.459 219 ALA AAA C 1
ATOM 582 O O . ALA A 1 79 ? 21.108 -27.278 -7.126 1.000 41.076 219 ALA AAA O 1
ATOM 584 N N . VAL A 1 80 ? 20.103 -28.367 -8.894 1.000 41.759 220 VAL AAA N 1
ATOM 585 C CA . VAL A 1 80 ? 21.306 -29.024 -9.468 1.000 43.176 220 VAL AAA CA 1
ATOM 586 C C . VAL A 1 80 ? 21.311 -28.909 -10.988 1.000 47.170 220 VAL AAA C 1
ATOM 587 O O . VAL A 1 80 ? 20.235 -28.690 -11.598 1.000 46.535 220 VAL AAA O 1
ATOM 591 N N . ALA A 1 81 ? 22.506 -29.071 -11.556 1.000 46.295 221 ALA AAA N 1
ATOM 592 C CA . ALA A 1 81 ? 22.721 -29.450 -12.966 1.000 48.709 221 ALA AAA CA 1
ATOM 593 C C . ALA A 1 81 ? 23.394 -30.834 -12.978 1.000 50.293 221 ALA AAA C 1
ATOM 594 O O . ALA A 1 81 ? 23.875 -31.282 -11.896 1.000 49.143 221 ALA AAA O 1
ATOM 596 N N . SER A 1 82 ? 23.364 -31.512 -14.128 1.000 50.247 222 SER AAA N 1
ATOM 597 C CA . SER A 1 82 ? 24.066 -32.792 -14.417 1.000 55.609 222 SER AAA CA 1
ATOM 598 C C . SER A 1 82 ? 23.570 -33.883 -13.468 1.000 54.065 222 SER AAA C 1
ATOM 599 O O . SER A 1 82 ? 24.331 -34.814 -13.214 1.000 50.662 222 SER AAA O 1
ATOM 602 N N . ALA A 1 83 ? 22.360 -33.754 -12.935 1.000 50.977 223 ALA AAA N 1
ATOM 603 C CA . ALA A 1 83 ? 21.716 -34.817 -12.137 1.000 49.245 223 ALA AAA CA 1
ATOM 604 C C . ALA A 1 83 ? 21.501 -36.056 -13.023 1.000 50.824 223 ALA AAA C 1
ATOM 605 O O . ALA A 1 83 ? 21.267 -35.904 -14.232 1.000 48.990 223 ALA AAA O 1
ATOM 607 N N . TYR A 1 84 ? 21.561 -37.237 -12.414 1.000 53.825 224 TYR AAA N 1
ATOM 608 C CA . TYR A 1 84 ? 21.220 -38.546 -13.018 1.000 53.166 224 TYR AAA CA 1
ATOM 609 C C . TYR A 1 84 ? 19.750 -38.849 -12.718 1.000 48.696 224 TYR AAA C 1
ATOM 610 O O . TYR A 1 84 ? 19.334 -38.880 -11.552 1.000 52.154 224 TYR AAA O 1
ATOM 619 N N . LEU A 1 85 ? 18.990 -39.054 -13.780 1.000 52.682 225 LEU AAA N 1
ATOM 620 C CA . LEU A 1 85 ? 17.563 -39.447 -13.753 1.000 49.427 225 LEU AAA CA 1
ATOM 621 C C . LEU A 1 85 ? 17.477 -40.927 -14.095 1.000 49.935 225 LEU AAA C 1
ATOM 622 O O . LEU A 1 85 ? 18.302 -41.467 -14.830 1.000 53.434 225 LEU AAA O 1
ATOM 627 N N . PRO A 1 86 ? 16.455 -41.641 -13.599 1.000 53.148 226 PRO AAA N 1
ATOM 628 C CA . PRO A 1 86 ? 16.262 -43.029 -14.004 1.000 57.522 226 PRO AAA CA 1
ATOM 629 C C . PRO A 1 86 ? 15.980 -43.120 -15.515 1.000 55.761 226 PRO AAA C 1
ATOM 630 O O . PRO A 1 86 ? 15.182 -42.362 -16.026 1.000 54.766 226 PRO AAA O 1
ATOM 634 N N . LEU A 1 87 ? 16.721 -43.985 -16.212 1.000 58.114 227 LEU AAA N 1
ATOM 635 C CA . LEU A 1 87 ? 16.597 -44.208 -17.678 1.000 59.126 227 LEU AAA CA 1
ATOM 636 C C . LEU A 1 87 ? 15.482 -45.218 -17.947 1.000 61.531 227 LEU AAA C 1
ATOM 637 O O . LEU A 1 87 ? 15.490 -46.260 -17.305 1.000 81.034 227 LEU AAA O 1
ATOM 642 N N . SER A 1 88 ? 14.515 -44.872 -18.802 1.000 64.066 228 SER AAA N 1
ATOM 643 C CA . SER A 1 88 ? 13.321 -45.712 -19.077 1.000 65.239 228 SER AAA CA 1
ATOM 644 C C . SER A 1 88 ? 13.737 -46.930 -19.891 1.000 63.703 228 SER AAA C 1
ATOM 645 O O . SER A 1 88 ? 14.451 -46.733 -20.896 1.000 69.929 228 SER AAA O 1
ATOM 648 N N . GLU A 1 89 ? 13.279 -48.120 -19.488 1.000 72.052 229 GLU AAA N 1
ATOM 649 C CA . GLU A 1 89 ? 13.492 -49.381 -20.254 1.000 74.373 229 GLU AAA CA 1
ATOM 650 C C . GLU A 1 89 ? 12.336 -49.553 -21.251 1.000 73.102 229 GLU AAA C 1
ATOM 651 O O . GLU A 1 89 ? 12.468 -50.423 -22.119 1.000 95.656 229 GLU AAA O 1
ATOM 657 N N . SER A 1 90 ? 11.300 -48.698 -21.196 1.000 74.629 230 SER AAA N 1
ATOM 658 C CA . SER A 1 90 ? 10.100 -48.787 -22.071 1.000 80.967 230 SER AAA CA 1
ATOM 659 C C . SER A 1 90 ? 10.544 -49.032 -23.519 1.000 82.771 230 SER AAA C 1
ATOM 660 O O . SER A 1 90 ? 11.379 -48.267 -24.054 1.000 75.282 230 SER AAA O 1
ATOM 663 N N . MET A 1 91 ? 9.977 -50.079 -24.110 1.000 86.714 231 MET AAA N 1
ATOM 664 C CA . MET A 1 91 ? 10.167 -50.459 -25.525 1.000 97.361 231 MET AAA CA 1
ATOM 665 C C . MET A 1 91 ? 9.149 -49.701 -26.388 1.000 94.256 231 MET AAA C 1
ATOM 666 O O . MET A 1 91 ? 9.116 -49.962 -27.578 1.000 84.035 231 MET AAA O 1
ATOM 671 N N . LEU A 1 92 ? 8.355 -48.789 -25.820 1.000 103.156 232 LEU AAA N 1
ATOM 672 C CA . LEU A 1 92 ? 7.337 -48.012 -26.580 1.000 100.533 232 LEU AAA CA 1
ATOM 673 C C . LEU A 1 92 ? 7.932 -46.680 -27.061 1.000 101.556 232 LEU AAA C 1
ATOM 674 O O . LEU A 1 92 ? 7.169 -45.879 -27.631 1.000 98.423 232 LEU AAA O 1
ATOM 679 N N . ILE A 1 93 ? 9.236 -46.452 -26.858 1.000 98.202 233 ILE AAA N 1
ATOM 680 C CA . ILE A 1 93 ? 9.916 -45.158 -27.177 1.000 87.111 233 ILE AAA CA 1
ATOM 681 C C . ILE A 1 93 ? 10.436 -45.236 -28.611 1.000 84.333 233 ILE AAA C 1
ATOM 682 O O . ILE A 1 93 ? 11.103 -46.208 -28.959 1.000 77.051 233 ILE AAA O 1
ATOM 687 N N . PRO A 1 94 ? 10.164 -44.222 -29.468 1.000 87.100 234 PRO AAA N 1
ATOM 688 C CA . PRO A 1 94 ? 10.448 -44.296 -30.907 1.000 88.773 234 PRO AAA CA 1
ATOM 689 C C . PRO A 1 94 ? 11.917 -44.327 -31.359 1.000 88.516 234 PRO AAA C 1
ATOM 690 O O . PRO A 1 94 ? 12.137 -44.252 -32.559 1.000 100.487 234 PRO AAA O 1
ATOM 694 N N . LYS A 1 95 ? 12.879 -44.389 -30.435 1.000 86.568 235 LYS AAA N 1
ATOM 695 C CA . LYS A 1 95 ? 14.290 -44.811 -30.715 1.000 101.623 235 LYS AAA CA 1
ATOM 696 C C . LYS A 1 95 ? 15.123 -43.733 -31.442 1.000 102.765 235 LYS AAA C 1
ATOM 697 O O . LYS A 1 95 ? 16.313 -43.594 -31.088 1.000 109.445 235 LYS AAA O 1
ATOM 703 N N . GLU A 1 96 ? 14.563 -43.020 -32.430 1.000 91.031 236 GLU AAA N 1
ATOM 704 C CA . GLU A 1 96 ? 15.089 -41.711 -32.929 1.000 92.415 236 GLU AAA CA 1
ATOM 705 C C . GLU A 1 96 ? 15.417 -40.763 -31.759 1.000 91.342 236 GLU AAA C 1
ATOM 706 O O . GLU A 1 96 ? 16.222 -39.829 -31.973 1.000 83.709 236 GLU AAA O 1
ATOM 712 N N . PHE A 1 97 ? 14.828 -40.992 -30.577 1.000 87.662 237 PHE AAA N 1
ATOM 713 C CA . PHE A 1 97 ? 15.013 -40.189 -29.336 1.000 87.028 237 PHE AAA CA 1
ATOM 714 C C . PHE A 1 97 ? 16.171 -40.755 -28.520 1.000 74.469 237 PHE AAA C 1
ATOM 715 O O . PHE A 1 97 ? 16.375 -41.973 -28.547 1.000 84.628 237 PHE AAA O 1
ATOM 723 N N . GLY A 1 98 ? 16.908 -39.885 -27.833 1.000 69.094 238 GLY AAA N 1
ATOM 724 C CA . GLY A 1 98 ? 18.217 -40.233 -27.248 1.000 62.030 238 GLY AAA CA 1
ATOM 725 C C . GLY A 1 98 ? 18.133 -40.464 -25.750 1.000 62.252 238 GLY AAA C 1
ATOM 726 O O . GLY A 1 98 ? 17.034 -40.740 -25.246 1.000 71.901 238 GLY AAA O 1
ATOM 727 N N . THR A 1 99 ? 19.266 -40.353 -25.062 1.000 57.002 239 THR AAA N 1
ATOM 728 C CA . THR A 1 99 ? 19.389 -40.453 -23.585 1.000 57.288 239 THR AAA CA 1
ATOM 729 C C . THR A 1 99 ? 18.541 -39.370 -22.889 1.000 51.290 239 THR AAA C 1
ATOM 730 O O . THR A 1 99 ? 17.937 -39.669 -21.863 1.000 54.871 239 THR AAA O 1
ATOM 734 N N . ARG A 1 100 ? 18.494 -38.147 -23.399 1.000 54.919 240 ARG AAA N 1
ATOM 735 C CA . ARG A 1 100 ? 17.706 -37.072 -22.736 1.000 53.620 240 ARG AAA CA 1
ATOM 736 C C . ARG A 1 100 ? 16.233 -37.497 -22.690 1.000 55.752 240 ARG AAA C 1
ATOM 737 O O . ARG A 1 100 ? 15.594 -37.288 -21.640 1.000 61.239 240 ARG AAA O 1
ATOM 745 N N . HIS A 1 101 ? 15.717 -38.101 -23.765 1.000 50.023 241 HIS AAA N 1
ATOM 746 C CA . HIS A 1 101 ? 14.299 -38.548 -23.851 1.000 54.549 241 HIS AAA CA 1
ATOM 747 C C . HIS A 1 101 ? 14.041 -39.727 -22.886 1.000 52.820 241 HIS AAA C 1
ATOM 748 O O . HIS A 1 101 ? 12.988 -39.690 -22.214 1.000 57.439 241 HIS AAA O 1
ATOM 755 N N . ARG A 1 102 ? 14.963 -40.698 -22.785 1.000 49.161 242 ARG AAA N 1
ATOM 756 C CA . ARG A 1 102 ? 14.903 -41.828 -21.812 1.000 53.604 242 ARG AAA CA 1
ATOM 757 C C . ARG A 1 102 ? 14.936 -41.311 -20.366 1.000 55.690 242 ARG AAA C 1
ATOM 758 O O . ARG A 1 102 ? 14.270 -41.920 -19.476 1.000 56.702 242 ARG AAA O 1
ATOM 766 N N . ALA A 1 103 ? 15.712 -40.256 -20.108 1.000 53.001 243 ALA AAA N 1
ATOM 767 C CA . ALA A 1 103 ? 15.753 -39.608 -18.779 1.000 56.908 243 ALA AAA CA 1
ATOM 768 C C . ALA A 1 103 ? 14.371 -39.014 -18.478 1.000 51.930 243 ALA AAA C 1
ATOM 769 O O . ALA A 1 103 ? 13.808 -39.292 -17.388 1.000 51.766 243 ALA AAA O 1
ATOM 771 N N . ALA A 1 104 ? 13.852 -38.253 -19.438 1.000 50.674 244 ALA AAA N 1
ATOM 772 C CA . ALA A 1 104 ? 12.566 -37.536 -19.357 1.000 54.331 244 ALA AAA CA 1
ATOM 773 C C . ALA A 1 104 ? 11.448 -38.526 -19.035 1.000 54.027 244 ALA AAA C 1
ATOM 774 O O . ALA A 1 104 ? 10.683 -38.277 -18.093 1.000 49.932 244 ALA AAA O 1
ATOM 776 N N . VAL A 1 105 ? 11.384 -39.620 -19.794 1.000 52.402 245 VAL AAA N 1
ATOM 777 C CA . VAL A 1 105 ? 10.323 -40.651 -19.652 1.000 49.262 245 VAL AAA CA 1
ATOM 778 C C . VAL A 1 105 ? 10.508 -41.343 -18.305 1.000 55.136 245 VAL AAA C 1
ATOM 779 O O . VAL A 1 105 ? 9.531 -41.409 -17.532 1.000 62.913 245 VAL AAA O 1
ATOM 783 N N . GLY A 1 106 ? 11.722 -41.833 -18.047 1.000 57.744 246 GLY AAA N 1
ATOM 784 C CA . GLY A 1 106 ? 12.059 -42.581 -16.827 1.000 54.351 246 GLY AAA CA 1
ATOM 785 C C . GLY A 1 106 ? 11.698 -41.828 -15.546 1.000 58.980 246 GLY AAA C 1
ATOM 786 O O . GLY A 1 106 ? 11.320 -42.505 -14.590 1.000 59.626 246 GLY AAA O 1
ATOM 787 N N . ILE A 1 107 ? 11.870 -40.498 -15.482 1.000 55.929 247 ILE AAA N 1
ATOM 788 C CA . ILE A 1 107 ? 11.551 -39.706 -14.253 1.000 54.961 247 ILE AAA CA 1
ATOM 789 C C . ILE A 1 107 ? 10.022 -39.534 -14.212 1.000 60.342 247 ILE AAA C 1
ATOM 790 O O . ILE A 1 107 ? 9.494 -39.309 -13.101 1.000 60.140 247 ILE AAA O 1
ATOM 795 N N . SER A 1 108 ? 9.327 -39.623 -15.358 1.000 56.487 248 SER AAA N 1
ATOM 796 C CA . SER A 1 108 ? 7.845 -39.457 -15.402 1.000 68.074 248 SER AAA CA 1
ATOM 797 C C . SER A 1 108 ? 7.142 -40.736 -14.913 1.000 63.328 248 SER AAA C 1
ATOM 798 O O . SER A 1 108 ? 6.035 -40.614 -14.378 1.000 68.749 248 SER AAA O 1
ATOM 801 N N . GLU A 1 109 ? 7.783 -41.900 -15.046 1.000 60.127 249 GLU AAA N 1
ATOM 802 C CA . GLU A 1 109 ? 7.287 -43.212 -14.544 1.000 59.911 249 GLU AAA CA 1
ATOM 803 C C . GLU A 1 109 ? 7.232 -43.215 -13.013 1.000 59.265 249 GLU AAA C 1
ATOM 804 O O . GLU A 1 109 ? 6.330 -43.856 -12.489 1.000 68.776 249 GLU AAA O 1
ATOM 810 N N . VAL A 1 110 ? 8.145 -42.530 -12.321 1.000 58.459 250 VAL AAA N 1
ATOM 811 C CA . VAL A 1 110 ? 8.302 -42.661 -10.837 1.000 61.485 250 VAL AAA CA 1
ATOM 812 C C . VAL A 1 110 ? 7.831 -41.386 -10.114 1.000 58.685 250 VAL AAA C 1
ATOM 813 O O . VAL A 1 110 ? 7.948 -41.330 -8.886 1.000 60.834 250 VAL AAA O 1
ATOM 817 N N . SER A 1 111 ? 7.315 -40.387 -10.820 1.000 54.566 251 SER AAA N 1
ATOM 818 C CA . SER A 1 111 ? 6.983 -39.081 -10.196 1.000 56.882 251 SER AAA CA 1
ATOM 819 C C . SER A 1 111 ? 5.961 -38.338 -11.053 1.000 53.170 251 SER AAA C 1
ATOM 820 O O . SER A 1 111 ? 5.695 -38.817 -12.169 1.000 55.351 251 SER AAA O 1
ATOM 823 N N . ASP A 1 112 ? 5.510 -37.178 -10.574 1.000 49.186 252 ASP AAA N 1
ATOM 824 C CA . ASP A 1 112 ? 4.584 -36.260 -11.290 1.000 53.505 252 ASP AAA CA 1
ATOM 825 C C . ASP A 1 112 ? 5.385 -35.054 -11.796 1.000 53.817 252 ASP AAA C 1
ATOM 826 O O . ASP A 1 112 ? 4.781 -33.947 -12.009 1.000 56.765 252 ASP AAA O 1
ATOM 831 N N . ALA A 1 113 ? 6.707 -35.214 -11.946 1.000 51.476 253 ALA AAA N 1
ATOM 832 C CA . ALA A 1 113 ? 7.595 -34.130 -12.437 1.000 50.210 253 ALA AAA CA 1
ATOM 833 C C . ALA A 1 113 ? 7.278 -33.814 -13.912 1.000 51.613 253 ALA AAA C 1
ATOM 834 O O . ALA A 1 113 ? 6.747 -34.647 -14.631 1.000 54.932 253 ALA AAA O 1
ATOM 836 N N . ILE A 1 114 ? 7.558 -32.595 -14.322 1.000 55.494 254 ILE AAA N 1
ATOM 837 C CA . ILE A 1 114 ? 7.392 -32.136 -15.725 1.000 63.028 254 ILE AAA CA 1
ATOM 838 C C . ILE A 1 114 ? 8.807 -31.861 -16.245 1.000 63.066 254 ILE AAA C 1
ATOM 839 O O . ILE A 1 114 ? 9.499 -31.020 -15.629 1.000 60.745 254 ILE AAA O 1
ATOM 844 N N . THR A 1 115 ? 9.215 -32.594 -17.292 1.000 56.465 255 THR AAA N 1
ATOM 845 C CA . THR A 1 115 ? 10.555 -32.509 -17.909 1.000 58.105 255 THR AAA CA 1
ATOM 846 C C . THR A 1 115 ? 10.471 -31.937 -19.320 1.000 54.426 255 THR AAA C 1
ATOM 847 O O . THR A 1 115 ? 9.659 -32.419 -20.085 1.000 63.865 255 THR AAA O 1
ATOM 851 N N . ILE A 1 116 ? 11.315 -30.945 -19.612 1.000 55.321 256 ILE AAA N 1
ATOM 852 C CA . ILE A 1 116 ? 11.551 -30.356 -20.957 1.000 52.339 256 ILE AAA CA 1
ATOM 853 C C . ILE A 1 116 ? 12.854 -30.933 -21.537 1.000 54.244 256 ILE AAA C 1
ATOM 854 O O . ILE A 1 116 ? 13.889 -30.880 -20.845 1.000 57.472 256 ILE AAA O 1
ATOM 859 N N . VAL A 1 117 ? 12.798 -31.446 -22.772 1.000 47.971 257 VAL AAA N 1
ATOM 860 C CA . VAL A 1 117 ? 13.982 -31.876 -23.561 1.000 48.251 257 VAL AAA CA 1
ATOM 861 C C . VAL A 1 117 ? 14.070 -31.026 -24.839 1.000 50.740 257 VAL AAA C 1
ATOM 862 O O . VAL A 1 117 ? 13.043 -30.879 -25.550 1.000 49.150 257 VAL AAA O 1
ATOM 866 N N . VAL A 1 118 ? 15.235 -30.424 -25.082 1.000 47.684 258 VAL AAA N 1
ATOM 867 C CA . VAL A 1 118 ? 15.653 -29.912 -26.414 1.000 45.225 258 VAL AAA CA 1
ATOM 868 C C . VAL A 1 118 ? 16.547 -30.975 -27.040 1.000 50.574 258 VAL AAA C 1
ATOM 869 O O . VAL A 1 118 ? 17.559 -31.393 -26.396 1.000 46.107 258 VAL AAA O 1
ATOM 873 N N . SER A 1 119 ? 16.193 -31.434 -28.236 1.000 49.379 259 SER AAA N 1
ATOM 874 C CA . SER A 1 119 ? 17.009 -32.452 -28.939 1.000 51.839 259 SER AAA CA 1
ATOM 875 C C . SER A 1 119 ? 18.313 -31.789 -29.378 1.000 49.630 259 SER AAA C 1
ATOM 876 O O . SER A 1 119 ? 18.251 -30.678 -29.959 1.000 54.079 259 SER AAA O 1
ATOM 879 N N . GLU A 1 120 ? 19.430 -32.439 -29.064 1.000 51.287 260 GLU AAA N 1
ATOM 880 C CA . GLU A 1 120 ? 20.812 -32.075 -29.490 1.000 61.607 260 GLU AAA CA 1
ATOM 881 C C . GLU A 1 120 ? 20.922 -32.325 -31.002 1.000 59.009 260 GLU AAA C 1
ATOM 882 O O . GLU A 1 120 ? 21.661 -31.604 -31.657 1.000 64.076 260 GLU AAA O 1
ATOM 888 N N . GLU A 1 121 ? 20.199 -33.311 -31.529 1.000 62.821 261 GLU AAA N 1
ATOM 889 C CA . GLU A 1 121 ? 20.198 -33.688 -32.972 1.000 68.756 261 GLU AAA CA 1
ATOM 890 C C . GLU A 1 121 ? 19.402 -32.669 -33.814 1.000 70.310 261 GLU AAA C 1
ATOM 891 O O . GLU A 1 121 ? 19.969 -32.157 -34.795 1.000 63.153 261 GLU AAA O 1
ATOM 897 N N . THR A 1 122 ? 18.149 -32.370 -33.441 1.000 61.762 262 THR AAA N 1
ATOM 898 C CA . THR A 1 122 ? 17.181 -31.615 -34.273 1.000 61.066 262 THR AAA CA 1
ATOM 899 C C . THR A 1 122 ? 16.761 -30.271 -33.653 1.000 60.822 262 THR AAA C 1
ATOM 900 O O . THR A 1 122 ? 16.286 -29.419 -34.420 1.000 62.549 262 THR AAA O 1
ATOM 904 N N . GLY A 1 123 ? 16.881 -30.059 -32.342 1.000 58.045 263 GLY AAA N 1
ATOM 905 C CA . GLY A 1 123 ? 16.307 -28.848 -31.708 1.000 54.603 263 GLY AAA CA 1
ATOM 906 C C . GLY A 1 123 ? 14.809 -29.000 -31.469 1.000 55.278 263 GLY AAA C 1
ATOM 907 O O . GLY A 1 123 ? 14.175 -28.034 -30.968 1.000 50.616 263 GLY AAA O 1
ATOM 908 N N . ASP A 1 124 ? 14.257 -30.177 -31.792 1.000 57.757 264 ASP AAA N 1
ATOM 909 C CA . ASP A 1 124 ? 12.897 -30.618 -31.376 1.000 62.105 264 ASP AAA CA 1
ATOM 910 C C . ASP A 1 124 ? 12.719 -30.454 -29.856 1.000 63.533 264 ASP AAA C 1
ATOM 911 O O . ASP A 1 124 ? 13.539 -30.980 -29.063 1.000 61.729 264 ASP AAA O 1
ATOM 916 N N . VAL A 1 125 ? 11.662 -29.751 -29.472 1.000 57.426 265 VAL AAA N 1
ATOM 917 C CA . VAL A 1 125 ? 11.255 -29.511 -28.066 1.000 49.616 265 VAL AAA CA 1
ATOM 918 C C . VAL A 1 125 ? 10.218 -30.542 -27.652 1.000 57.213 265 VAL AAA C 1
ATOM 919 O O . VAL A 1 125 ? 9.234 -30.709 -28.389 1.000 56.142 265 VAL AAA O 1
ATOM 923 N N . SER A 1 126 ? 10.438 -31.157 -26.487 1.000 55.570 266 SER AAA N 1
ATOM 924 C CA . SER A 1 126 ? 9.584 -32.192 -25.862 1.000 53.768 266 SER AAA CA 1
ATOM 925 C C . SER A 1 126 ? 9.219 -31.779 -24.429 1.000 59.995 266 SER AAA C 1
ATOM 926 O O . SER A 1 126 ? 10.076 -31.179 -23.731 1.000 56.210 266 SER AAA O 1
ATOM 929 N N . ILE A 1 127 ? 7.979 -32.067 -24.016 1.000 55.850 267 ILE AAA N 1
ATOM 930 C CA . ILE A 1 127 ? 7.569 -32.122 -22.580 1.000 58.896 267 ILE AAA CA 1
ATOM 931 C C . ILE A 1 127 ? 7.143 -33.567 -22.278 1.000 61.816 267 ILE AAA C 1
ATOM 932 O O . ILE A 1 127 ? 6.444 -34.178 -23.109 1.000 61.838 267 ILE AAA O 1
ATOM 937 N N . THR A 1 128 ? 7.579 -34.104 -21.141 1.000 61.091 268 THR AAA N 1
ATOM 938 C CA . THR A 1 128 ? 7.160 -35.429 -20.643 1.000 68.006 268 THR AAA CA 1
ATOM 939 C C . THR A 1 128 ? 6.429 -35.207 -19.327 1.000 69.183 268 THR AAA C 1
ATOM 940 O O . THR A 1 128 ? 6.850 -34.304 -18.592 1.000 64.124 268 THR AAA O 1
ATOM 944 N N . LEU A 1 129 ? 5.364 -35.979 -19.092 1.000 76.953 269 LEU AAA N 1
ATOM 945 C CA . LEU A 1 129 ? 4.447 -35.833 -17.932 1.000 79.706 269 LEU AAA CA 1
ATOM 946 C C . LEU A 1 129 ? 3.433 -36.977 -17.928 1.000 80.259 269 LEU AAA C 1
ATOM 947 O O . LEU A 1 129 ? 2.668 -37.077 -18.898 1.000 85.260 269 LEU AAA O 1
ATOM 952 N N . ASP A 1 130 ? 3.430 -37.793 -16.872 1.000 83.634 270 ASP AAA N 1
ATOM 953 C CA . ASP A 1 130 ? 2.464 -38.904 -16.672 1.000 90.427 270 ASP AAA CA 1
ATOM 954 C C . ASP A 1 130 ? 2.712 -39.969 -17.742 1.000 87.337 270 ASP AAA C 1
ATOM 955 O O . ASP A 1 130 ? 1.735 -40.373 -18.411 1.000 82.466 270 ASP AAA O 1
ATOM 960 N N . ASN A 1 131 ? 3.978 -40.366 -17.921 1.000 88.827 271 ASN AAA N 1
ATOM 961 C CA . ASN A 1 131 ? 4.453 -41.358 -18.935 1.000 90.358 271 ASN AAA CA 1
ATOM 962 C C . ASN A 1 131 ? 4.335 -40.794 -20.356 1.000 84.603 271 ASN AAA C 1
ATOM 963 O O . ASN A 1 131 ? 5.163 -41.208 -21.182 1.000 89.652 271 ASN AAA O 1
ATOM 968 N N . GLU A 1 132 ? 3.353 -39.925 -20.642 1.000 79.661 272 GLU AAA N 1
ATOM 969 C CA . GLU A 1 132 ? 3.201 -39.269 -21.970 1.000 81.527 272 GLU AAA CA 1
ATOM 970 C C . GLU A 1 132 ? 4.432 -38.415 -22.311 1.000 80.038 272 GLU AAA C 1
ATOM 971 O O . GLU A 1 132 ? 4.750 -37.477 -21.549 1.000 77.871 272 GLU AAA O 1
ATOM 977 N N . LEU A 1 133 ? 5.101 -38.781 -23.409 1.000 70.434 273 LEU AAA N 1
ATOM 978 C CA . LEU A 1 133 ? 6.090 -37.967 -24.157 1.000 64.619 273 LEU AAA CA 1
ATOM 979 C C . LEU A 1 133 ? 5.360 -37.242 -25.285 1.000 63.823 273 LEU AAA C 1
ATOM 980 O O . LEU A 1 133 ? 4.808 -37.924 -26.168 1.000 60.973 273 LEU AAA O 1
ATOM 985 N N . MET A 1 134 ? 5.380 -35.907 -25.235 1.000 63.416 274 MET AAA N 1
ATOM 986 C CA . MET A 1 134 ? 4.787 -34.986 -26.232 1.000 61.500 274 MET AAA CA 1
ATOM 987 C C . MET A 1 134 ? 5.915 -34.253 -26.984 1.000 60.365 274 MET AAA C 1
ATOM 988 O O . MET A 1 134 ? 6.310 -33.132 -26.553 1.000 59.826 274 MET AAA O 1
ATOM 993 N N . ALA A 1 135 ? 6.365 -34.852 -28.093 1.000 55.420 275 ALA AAA N 1
ATOM 994 C CA . ALA A 1 135 ? 7.412 -34.354 -29.016 1.000 56.756 275 ALA AAA CA 1
ATOM 995 C C . ALA A 1 135 ? 6.839 -33.328 -30.003 1.000 65.431 275 ALA AAA C 1
ATOM 996 O O . ALA A 1 135 ? 5.615 -33.099 -29.990 1.000 76.103 275 ALA AAA O 1
ATOM 998 N N . GLY A 1 136 ? 7.725 -32.692 -30.783 1.000 66.867 276 GLY AAA N 1
ATOM 999 C CA . GLY A 1 136 ? 7.391 -31.818 -31.926 1.000 60.258 276 GLY AAA CA 1
ATOM 1000 C C . GLY A 1 136 ? 6.738 -30.510 -31.516 1.000 59.038 276 GLY AAA C 1
ATOM 1001 O O . GLY A 1 136 ? 6.039 -29.936 -32.343 1.000 61.628 276 GLY AAA O 1
ATOM 1002 N N . LEU A 1 137 ? 6.971 -30.011 -30.305 1.000 66.761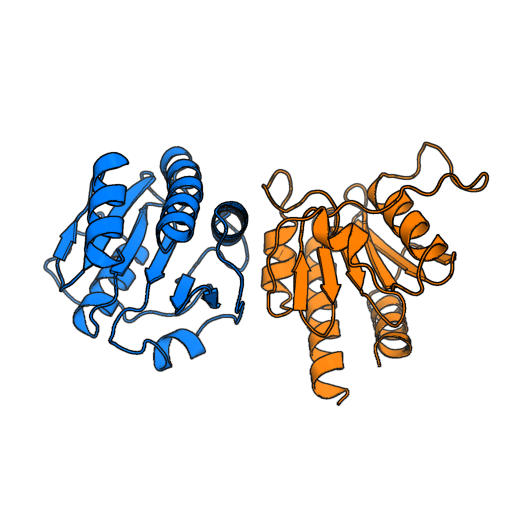 277 LEU AAA N 1
ATOM 1003 C CA . LEU A 1 137 ? 6.207 -28.847 -29.784 1.000 65.934 277 LEU AAA CA 1
ATOM 1004 C C . LEU A 1 137 ? 6.756 -27.556 -30.402 1.000 66.662 277 LEU AAA C 1
ATOM 1005 O O . LEU A 1 137 ? 7.985 -27.403 -30.478 1.000 68.007 277 LEU AAA O 1
ATOM 1010 N N . SER A 1 138 ? 5.843 -26.681 -30.827 1.000 64.500 278 SER AAA N 1
ATOM 1011 C CA . SER A 1 138 ? 6.045 -25.243 -31.151 1.000 59.359 278 SER AAA CA 1
ATOM 1012 C C . SER A 1 138 ? 6.086 -24.415 -29.855 1.000 50.723 278 SER AAA C 1
ATOM 1013 O O . SER A 1 138 ? 5.661 -24.919 -28.807 1.000 55.076 278 SER AAA O 1
ATOM 1016 N N . GLN A 1 139 ? 6.433 -23.139 -29.954 1.000 47.560 279 GLN AAA N 1
ATOM 1017 C CA . GLN A 1 139 ? 6.564 -22.213 -28.808 1.000 54.409 279 GLN AAA CA 1
ATOM 1018 C C . GLN A 1 139 ? 5.236 -22.099 -28.062 1.000 66.294 279 GLN AAA C 1
ATOM 1019 O O . GLN A 1 139 ? 5.243 -22.318 -26.823 1.000 73.850 279 GLN AAA O 1
ATOM 1025 N N . GLN A 1 140 ? 4.146 -21.752 -28.753 1.000 73.466 280 GLN AAA N 1
ATOM 1026 C CA . GLN A 1 140 ? 2.847 -21.490 -28.079 1.000 68.534 280 GLN AAA CA 1
ATOM 1027 C C . GLN A 1 140 ? 2.338 -22.797 -27.443 1.000 67.371 280 GLN AAA C 1
ATOM 1028 O O . GLN A 1 140 ? 1.670 -22.713 -26.386 1.000 70.438 280 GLN AAA O 1
ATOM 1034 N N . GLU A 1 141 ? 2.719 -23.961 -27.978 1.000 64.428 281 GLU AAA N 1
ATOM 1035 C CA . GLU A 1 141 ? 2.342 -25.289 -27.410 1.000 66.981 281 GLU AAA CA 1
ATOM 1036 C C . GLU A 1 141 ? 3.066 -25.551 -26.087 1.000 67.637 281 GLU AAA C 1
ATOM 1037 O O . GLU A 1 141 ? 2.369 -25.904 -25.126 1.000 75.382 281 GLU AAA O 1
ATOM 1043 N N . TYR A 1 142 ? 4.400 -25.420 -26.034 1.000 63.442 282 TYR AAA N 1
ATOM 1044 C CA . TYR A 1 142 ? 5.173 -25.702 -24.797 1.000 59.150 282 TYR AAA CA 1
ATOM 1045 C C . TYR A 1 142 ? 4.807 -24.645 -23.750 1.000 55.927 282 TYR AAA C 1
ATOM 1046 O O . TYR A 1 142 ? 4.702 -25.020 -22.591 1.000 51.938 282 TYR AAA O 1
ATOM 1055 N N . LEU A 1 143 ? 4.560 -23.392 -24.131 1.000 52.353 283 LEU AAA N 1
ATOM 1056 C CA . LEU A 1 143 ? 4.207 -22.323 -23.153 1.000 58.458 283 LEU AAA CA 1
ATOM 1057 C C . LEU A 1 143 ? 2.859 -22.609 -22.466 1.000 67.385 283 LEU AAA C 1
ATOM 1058 O O . LEU A 1 143 ? 2.713 -22.244 -21.281 1.000 72.090 283 LEU AAA O 1
ATOM 1063 N N . ALA A 1 144 ? 1.903 -23.235 -23.167 1.000 68.788 284 ALA AAA N 1
ATOM 1064 C CA . ALA A 1 144 ? 0.540 -23.518 -22.648 1.000 66.360 284 ALA AAA CA 1
ATOM 1065 C C . ALA A 1 144 ? 0.567 -24.733 -21.710 1.000 60.081 284 ALA AAA C 1
ATOM 1066 O O . ALA A 1 144 ? -0.077 -24.655 -20.655 1.000 65.923 284 ALA AAA O 1
ATOM 1068 N N . ILE A 1 145 ? 1.262 -25.812 -22.090 1.000 63.113 285 ILE AAA N 1
ATOM 1069 C CA . ILE A 1 145 ? 1.482 -27.025 -21.243 1.000 63.451 285 ILE AAA CA 1
ATOM 1070 C C . ILE A 1 145 ? 2.131 -26.601 -19.917 1.000 66.652 285 ILE AAA C 1
ATOM 1071 O O . ILE A 1 145 ? 1.595 -26.963 -18.848 1.000 66.482 285 ILE AAA O 1
ATOM 1076 N N . LEU A 1 146 ? 3.216 -25.825 -19.988 1.000 64.245 286 LEU AAA N 1
ATOM 1077 C CA . LEU A 1 146 ? 3.959 -25.325 -18.796 1.000 67.376 286 LEU AAA CA 1
ATOM 1078 C C . LEU A 1 146 ? 3.053 -24.458 -17.917 1.000 63.010 286 LEU AAA C 1
ATOM 1079 O O . LEU A 1 146 ? 3.073 -24.688 -16.687 1.000 59.413 286 LEU AAA O 1
ATOM 1084 N N . ARG A 1 147 ? 2.341 -23.490 -18.500 1.000 60.997 287 ARG AAA N 1
ATOM 1085 C CA . ARG A 1 147 ? 1.457 -22.554 -17.737 1.000 67.932 287 ARG AAA CA 1
ATOM 1086 C C . ARG A 1 147 ? 0.336 -23.368 -17.066 1.000 68.270 287 ARG AAA C 1
ATOM 1087 O O . ARG A 1 147 ? 0.107 -23.192 -15.841 1.000 59.587 287 ARG AAA O 1
ATOM 1095 N N . ARG A 1 148 ? -0.281 -24.278 -17.825 1.000 64.862 288 ARG AAA N 1
ATOM 1096 C CA . ARG A 1 148 ? -1.360 -25.175 -17.357 1.000 70.778 288 ARG AAA CA 1
ATOM 1097 C C . ARG A 1 148 ? -0.852 -25.993 -16.158 1.000 72.805 288 ARG AAA C 1
ATOM 1098 O O . ARG A 1 148 ? -1.535 -26.004 -15.130 1.000 80.125 288 ARG AAA O 1
ATOM 1106 N N . GLU A 1 149 ? 0.319 -26.622 -16.265 1.000 77.581 289 GLU AAA N 1
ATOM 1107 C CA . GLU A 1 149 ? 0.820 -27.599 -15.255 1.000 76.991 289 GLU AAA CA 1
ATOM 1108 C C . GLU A 1 149 ? 1.632 -26.933 -14.124 1.000 70.394 289 GLU AAA C 1
ATOM 1109 O O . GLU A 1 149 ? 1.928 -27.647 -13.141 1.000 60.755 289 GLU AAA O 1
ATOM 1115 N N . LEU A 1 150 ? 1.961 -25.637 -14.197 1.000 73.440 290 LEU AAA N 1
ATOM 1116 C CA . LEU A 1 150 ? 2.713 -24.933 -13.104 1.000 78.774 290 LEU AAA CA 1
ATOM 1117 C C . LEU A 1 150 ? 2.011 -23.636 -12.655 1.000 75.677 290 LEU AAA C 1
ATOM 1118 O O . LEU A 1 150 ? 2.538 -23.002 -11.744 1.000 87.477 290 LEU AAA O 1
ATOM 1123 N N . ILE A 1 151 ? 0.886 -23.253 -13.269 1.000 85.205 291 ILE AAA N 1
ATOM 1124 C CA . ILE A 1 151 ? 0.202 -21.935 -13.079 1.000 83.078 291 ILE AAA CA 1
ATOM 1125 C C . ILE A 1 151 ? 1.156 -20.801 -13.470 1.000 84.101 291 ILE AAA C 1
ATOM 1126 O O . ILE A 1 151 ? 1.805 -20.777 -14.519 1.000 79.856 291 ILE AAA O 1
ATOM 1131 N N . PRO B 1 2 ? 33.814 -22.724 9.395 1.000 90.820 142 PRO BBB N 1
ATOM 1132 C CA . PRO B 1 2 ? 35.177 -23.273 9.458 1.000 102.526 142 PRO BBB CA 1
ATOM 1133 C C . PRO B 1 2 ? 36.046 -22.898 8.244 1.000 101.146 142 PRO BBB C 1
ATOM 1134 O O . PRO B 1 2 ? 35.635 -22.057 7.461 1.000 112.822 142 PRO BBB O 1
ATOM 1138 N N . GLN B 1 3 ? 37.207 -23.541 8.104 0.500 96.979 143 GLN BBB N 1
ATOM 1139 C CA . GLN B 1 3 ? 38.099 -23.420 6.918 0.500 94.508 143 GLN BBB CA 1
ATOM 1140 C C . GLN B 1 3 ? 37.775 -24.516 5.886 0.500 93.921 143 GLN BBB C 1
ATOM 1141 O O . GLN B 1 3 ? 38.110 -24.311 4.711 0.500 91.459 143 GLN BBB O 1
ATOM 1147 N N . GLN B 1 4 ? 37.147 -25.622 6.311 1.000 94.367 144 GLN BBB N 1
ATOM 1148 C CA . GLN B 1 4 ? 36.768 -26.790 5.463 1.000 95.828 144 GLN BBB CA 1
ATOM 1149 C C . GLN B 1 4 ? 35.923 -26.326 4.265 1.000 88.891 144 GLN BBB C 1
ATOM 1150 O O . GLN B 1 4 ? 36.160 -26.826 3.147 1.000 92.801 144 GLN BBB O 1
ATOM 1156 N N . GLU B 1 5 ? 34.972 -25.412 4.475 1.000 85.199 145 GLU BBB N 1
ATOM 1157 C CA . GLU B 1 5 ? 34.094 -24.867 3.396 1.000 77.155 145 GLU BBB CA 1
ATOM 1158 C C . GLU B 1 5 ? 34.822 -23.741 2.648 0.500 67.465 145 GLU BBB C 1
ATOM 1159 O O . GLU B 1 5 ? 34.541 -23.545 1.450 0.500 50.380 145 GLU BBB O 1
ATOM 1165 N N . ASP B 1 6 ? 35.720 -23.029 3.331 1.000 70.803 146 ASP BBB N 1
ATOM 1166 C CA . ASP B 1 6 ? 36.543 -21.946 2.742 1.000 76.491 146 ASP BBB CA 1
ATOM 1167 C C . ASP B 1 6 ? 37.615 -22.590 1.857 1.000 72.452 146 ASP BBB C 1
ATOM 1168 O O . ASP B 1 6 ? 37.888 -22.033 0.778 1.000 63.704 146 ASP BBB O 1
ATOM 1173 N N . GLU B 1 7 ? 38.141 -23.750 2.261 1.000 73.294 147 GLU BBB N 1
ATOM 1174 C CA . GLU B 1 7 ? 39.075 -24.559 1.433 1.000 68.812 147 GLU BBB CA 1
ATOM 1175 C C . GLU B 1 7 ? 38.339 -25.112 0.194 1.000 62.256 147 GLU BBB C 1
ATOM 1176 O O . GLU B 1 7 ? 38.972 -25.183 -0.898 1.000 48.979 147 GLU BBB O 1
ATOM 1182 N N . LYS B 1 8 ? 37.054 -25.447 0.327 1.000 54.718 148 LYS BBB N 1
ATOM 1183 C CA . LYS B 1 8 ? 36.192 -25.943 -0.783 1.000 63.089 148 LYS BBB CA 1
ATOM 1184 C C . LYS B 1 8 ? 35.931 -24.808 -1.792 1.000 53.766 148 LYS BBB C 1
ATOM 1185 O O . LYS B 1 8 ? 35.995 -25.029 -3.025 1.000 47.551 148 LYS BBB O 1
ATOM 1191 N N . MET B 1 9 ? 35.685 -23.604 -1.310 1.000 48.848 149 MET BBB N 1
ATOM 1192 C CA . MET B 1 9 ? 35.557 -22.439 -2.217 1.000 54.851 149 MET BBB CA 1
ATOM 1193 C C . MET B 1 9 ? 36.835 -22.279 -3.062 1.000 52.175 149 MET BBB C 1
ATOM 1194 O O . MET B 1 9 ? 36.734 -22.029 -4.307 1.000 47.174 149 MET BBB O 1
ATOM 1199 N N . ILE B 1 10 ? 37.994 -22.391 -2.406 1.000 50.316 150 ILE BBB N 1
ATOM 1200 C CA . ILE B 1 10 ? 39.333 -22.175 -3.025 1.000 48.918 150 ILE BBB CA 1
ATOM 1201 C C . ILE B 1 10 ? 39.540 -23.268 -4.072 1.000 42.703 150 ILE BBB C 1
ATOM 1202 O O . ILE B 1 10 ? 40.012 -22.957 -5.141 1.000 44.488 150 ILE BBB O 1
ATOM 1207 N N . LEU B 1 11 ? 39.194 -24.506 -3.744 1.000 44.168 151 LEU BBB N 1
ATOM 1208 C CA . LEU B 1 11 ? 39.293 -25.666 -4.659 1.000 44.067 151 LEU BBB CA 1
ATOM 1209 C C . LEU B 1 11 ? 38.399 -25.411 -5.874 1.000 38.444 151 LEU BBB C 1
ATOM 1210 O O . LEU B 1 11 ? 38.799 -25.772 -6.944 1.000 41.191 151 LEU BBB O 1
ATOM 1215 N N . SER B 1 12 ? 37.212 -24.826 -5.694 1.000 40.465 152 SER BBB N 1
ATOM 1216 C CA . SER B 1 12 ? 36.303 -24.426 -6.803 1.000 41.295 152 SER BBB CA 1
ATOM 1217 C C . SER B 1 12 ? 36.963 -23.370 -7.708 1.000 42.069 152 SER BBB C 1
ATOM 1218 O O . SER B 1 12 ? 36.968 -23.538 -8.959 1.000 45.542 152 SER BBB O 1
ATOM 1221 N N . PHE B 1 13 ? 37.539 -22.328 -7.125 1.000 42.373 153 PHE BBB N 1
ATOM 1222 C CA . PHE B 1 13 ? 38.262 -21.279 -7.894 1.000 44.686 153 PHE BBB CA 1
ATOM 1223 C C . PHE B 1 13 ? 39.411 -21.915 -8.677 1.000 43.515 153 PHE BBB C 1
ATOM 1224 O O . PHE B 1 13 ? 39.651 -21.499 -9.821 1.000 40.235 153 PHE BBB O 1
ATOM 1232 N N . ASP B 1 14 ? 40.116 -22.874 -8.061 1.000 41.120 154 ASP BBB N 1
ATOM 1233 C CA . ASP B 1 14 ? 41.375 -23.414 -8.623 1.000 37.683 154 ASP BBB CA 1
ATOM 1234 C C . ASP B 1 14 ? 41.017 -24.218 -9.864 1.000 37.093 154 ASP BBB C 1
ATOM 1235 O O . ASP B 1 14 ? 41.675 -24.025 -10.888 1.000 35.486 154 ASP BBB O 1
ATOM 1240 N N . LYS B 1 15 ? 40.009 -25.081 -9.759 1.000 36.614 155 LYS BBB N 1
ATOM 1241 C CA . LYS B 1 15 ? 39.478 -25.868 -10.890 1.000 37.631 155 LYS BBB CA 1
ATOM 1242 C C . LYS B 1 15 ? 39.066 -24.916 -12.012 1.000 39.906 155 LYS BBB C 1
ATOM 1243 O O . LYS B 1 15 ? 39.498 -25.125 -13.142 1.000 39.788 155 LYS BBB O 1
ATOM 1249 N N . ALA B 1 16 ? 38.285 -23.882 -11.695 1.000 38.605 156 ALA BBB N 1
ATOM 1250 C CA . ALA B 1 16 ? 37.880 -22.869 -12.686 1.000 45.027 156 ALA BBB CA 1
ATOM 1251 C C . ALA B 1 16 ? 39.139 -22.245 -13.312 1.000 41.374 156 ALA BBB C 1
ATOM 1252 O O . ALA B 1 16 ? 39.233 -22.196 -14.556 1.000 38.480 156 ALA BBB O 1
ATOM 1254 N N . ILE B 1 17 ? 40.078 -21.782 -12.494 1.000 37.920 157 ILE BBB N 1
ATOM 1255 C CA . ILE B 1 17 ? 41.306 -21.096 -12.989 1.000 41.232 157 ILE BBB CA 1
ATOM 1256 C C . ILE B 1 17 ? 42.130 -22.019 -13.895 1.000 42.095 157 ILE BBB C 1
ATOM 1257 O O . ILE B 1 17 ? 42.591 -21.542 -14.937 1.000 42.434 157 ILE BBB O 1
ATOM 1262 N N . GLN B 1 18 ? 42.360 -23.262 -13.488 1.000 42.208 158 GLN BBB N 1
ATOM 1263 C CA . GLN B 1 18 ? 43.137 -24.247 -14.278 1.000 43.295 158 GLN BBB CA 1
ATOM 1264 C C . GLN B 1 18 ? 42.501 -24.432 -15.669 1.000 49.516 158 GLN BBB C 1
ATOM 1265 O O . GLN B 1 18 ? 43.282 -24.457 -16.676 1.000 50.558 158 GLN BBB O 1
ATOM 1271 N N . TYR B 1 19 ? 41.169 -24.608 -15.738 1.000 42.717 159 TYR BBB N 1
ATOM 1272 C CA . TYR B 1 19 ? 40.452 -24.909 -16.995 1.000 41.267 159 TYR BBB CA 1
ATOM 1273 C C . TYR B 1 19 ? 40.592 -23.721 -17.958 1.000 44.850 159 TYR BBB C 1
ATOM 1274 O O . TYR B 1 19 ? 40.860 -23.885 -19.167 1.000 43.778 159 TYR BBB O 1
ATOM 1283 N N . MET B 1 20 ? 40.403 -22.516 -17.441 1.000 45.832 160 MET BBB N 1
ATOM 1284 C CA . MET B 1 20 ? 40.316 -21.297 -18.267 1.000 45.540 160 MET BBB CA 1
ATOM 1285 C C . MET B 1 20 ? 41.718 -20.820 -18.633 1.000 47.802 160 MET BBB C 1
ATOM 1286 O O . MET B 1 20 ? 41.914 -20.367 -19.754 1.000 55.277 160 MET BBB O 1
ATOM 1291 N N . SER B 1 21 ? 42.672 -20.965 -17.729 1.000 49.064 161 SER BBB N 1
ATOM 1292 C CA . SER B 1 21 ? 44.083 -20.611 -17.981 1.000 48.832 161 SER BBB CA 1
ATOM 1293 C C . SER B 1 21 ? 44.583 -21.393 -19.195 1.000 47.837 161 SER BBB C 1
ATOM 1294 O O . SER B 1 21 ? 45.137 -20.787 -20.098 1.000 44.510 161 SER BBB O 1
ATOM 1297 N N . LYS B 1 22 ? 44.395 -22.704 -19.186 1.000 51.208 162 LYS BBB N 1
ATOM 1298 C CA . LYS B 1 22 ? 44.865 -23.622 -20.254 1.000 55.205 162 LYS BBB CA 1
ATOM 1299 C C . LYS B 1 22 ? 44.155 -23.342 -21.578 1.000 54.649 162 LYS BBB C 1
ATOM 1300 O O . LYS B 1 22 ? 44.740 -23.676 -22.628 1.000 60.237 162 LYS BBB O 1
ATOM 1306 N N . ARG B 1 23 ? 42.955 -22.759 -21.563 1.000 54.930 163 ARG BBB N 1
ATOM 1307 C CA . ARG B 1 23 ? 42.187 -22.493 -22.815 1.000 50.423 163 ARG BBB CA 1
ATOM 1308 C C . ARG B 1 23 ? 42.279 -21.019 -23.212 1.000 49.424 163 ARG BBB C 1
ATOM 1309 O O . ARG B 1 23 ? 41.658 -20.651 -24.207 1.000 57.791 163 ARG BBB O 1
ATOM 1317 N N . LYS B 1 24 ? 43.052 -20.217 -22.482 1.000 54.778 164 LYS BBB N 1
ATOM 1318 C CA . LYS B 1 24 ? 43.147 -18.738 -22.638 1.000 51.784 164 LYS BBB CA 1
ATOM 1319 C C . LYS B 1 24 ? 41.730 -18.135 -22.625 1.000 51.322 164 LYS BBB C 1
ATOM 1320 O O . LYS B 1 24 ? 41.416 -17.334 -23.478 1.000 51.265 164 LYS BBB O 1
ATOM 1326 N N . ILE B 1 25 ? 40.902 -18.543 -21.665 1.000 51.965 165 ILE BBB N 1
ATOM 1327 C CA . ILE B 1 25 ? 39.519 -18.042 -21.448 1.000 48.106 165 ILE BBB CA 1
ATOM 1328 C C . ILE B 1 25 ? 39.593 -16.917 -20.415 1.000 45.846 165 ILE BBB C 1
ATOM 1329 O O . ILE B 1 25 ? 40.061 -17.171 -19.307 1.000 53.100 165 ILE BBB O 1
ATOM 1334 N N . GLY B 1 26 ? 39.180 -15.711 -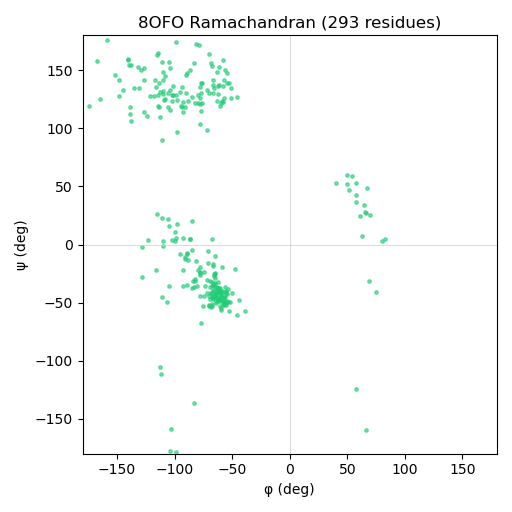20.803 1.000 50.099 166 GLY BBB N 1
ATOM 1335 C CA . GLY B 1 26 ? 39.099 -14.514 -19.948 1.000 44.367 166 GLY BBB CA 1
ATOM 1336 C C . GLY B 1 26 ? 38.125 -14.741 -18.798 1.000 48.403 166 GLY BBB C 1
ATOM 1337 O O . GLY B 1 26 ? 37.051 -15.311 -19.017 1.000 52.788 166 GLY BBB O 1
ATOM 1338 N N . ALA B 1 27 ? 38.478 -14.325 -17.589 1.000 45.645 167 ALA BBB N 1
ATOM 1339 C CA . ALA B 1 27 ? 37.624 -14.495 -16.398 1.000 46.754 167 ALA BBB CA 1
ATOM 1340 C C . ALA B 1 27 ? 37.934 -13.382 -15.410 1.000 44.257 167 ALA BBB C 1
ATOM 1341 O O . ALA B 1 27 ? 39.119 -12.965 -15.296 1.000 43.104 167 ALA BBB O 1
ATOM 1343 N N . LEU B 1 28 ? 36.899 -12.953 -14.711 1.000 46.501 168 LEU BBB N 1
ATOM 1344 C CA . LEU B 1 28 ? 36.971 -11.908 -13.654 1.000 51.715 168 LEU BBB CA 1
ATOM 1345 C C . LEU B 1 28 ? 36.075 -12.339 -12.490 1.000 48.895 168 LEU BBB C 1
ATOM 1346 O O . LEU B 1 28 ? 34.857 -12.444 -12.710 1.000 51.789 168 LEU BBB O 1
ATOM 1351 N N . ILE B 1 29 ? 36.663 -12.657 -11.338 1.000 44.313 169 ILE BBB N 1
ATOM 1352 C CA . ILE B 1 29 ? 35.926 -13.140 -10.141 1.000 46.330 169 ILE BBB CA 1
ATOM 1353 C C . ILE B 1 29 ? 36.321 -12.243 -8.989 1.000 45.323 169 ILE BBB C 1
ATOM 1354 O O . ILE B 1 29 ? 37.512 -12.272 -8.624 1.000 42.824 169 ILE BBB O 1
ATOM 1359 N N . THR B 1 30 ? 35.369 -11.469 -8.468 1.000 45.770 170 THR BBB N 1
ATOM 1360 C CA . THR B 1 30 ? 35.618 -10.569 -7.323 1.000 42.928 170 THR BBB CA 1
ATOM 1361 C C . THR B 1 30 ? 34.986 -11.185 -6.090 1.000 39.889 170 THR BBB C 1
ATOM 1362 O O . THR B 1 30 ? 33.833 -11.589 -6.163 1.000 43.038 170 THR BBB O 1
ATOM 1366 N N . ILE B 1 31 ? 35.757 -11.269 -5.023 1.000 40.899 171 ILE BBB N 1
ATOM 1367 C CA . ILE B 1 31 ? 35.392 -11.948 -3.752 1.000 44.027 171 ILE BBB CA 1
ATOM 1368 C C . ILE B 1 31 ? 35.274 -10.837 -2.708 1.000 44.641 171 ILE BBB C 1
ATOM 1369 O O . ILE B 1 31 ? 36.322 -10.207 -2.382 1.000 44.874 171 ILE BBB O 1
ATOM 1374 N N . GLU B 1 32 ? 34.037 -10.568 -2.281 1.000 43.155 172 GLU BBB N 1
ATOM 1375 C CA . GLU B 1 32 ? 33.698 -9.606 -1.199 1.000 47.719 172 GLU BBB CA 1
ATOM 1376 C C . GLU B 1 32 ? 34.229 -10.132 0.145 1.000 42.747 172 GLU BBB C 1
ATOM 1377 O O . GLU B 1 32 ? 34.030 -11.299 0.439 1.000 48.964 172 GLU BBB O 1
ATOM 1383 N N . ARG B 1 33 ? 34.945 -9.285 0.885 1.000 48.124 173 ARG BBB N 1
ATOM 1384 C CA . ARG B 1 33 ? 35.312 -9.456 2.313 1.000 48.293 173 ARG BBB CA 1
ATOM 1385 C C . ARG B 1 33 ? 34.549 -8.400 3.123 1.000 48.621 173 ARG BBB C 1
ATOM 1386 O O . ARG B 1 33 ? 33.323 -8.500 3.149 1.000 55.827 173 ARG BBB O 1
ATOM 1394 N N . HIS B 1 34 ? 35.202 -7.395 3.703 1.000 52.321 174 HIS BBB N 1
ATOM 1395 C CA . HIS B 1 34 ? 34.559 -6.448 4.660 1.000 53.568 174 HIS BBB CA 1
ATOM 1396 C C . HIS B 1 34 ? 33.830 -5.321 3.920 1.000 50.893 174 HIS BBB C 1
ATOM 1397 O O . HIS B 1 34 ? 32.819 -4.897 4.424 1.000 61.273 174 HIS BBB O 1
ATOM 1404 N N . THR B 1 35 ? 34.279 -4.888 2.750 1.000 46.410 175 THR BBB N 1
ATOM 1405 C CA . THR B 1 35 ? 33.632 -3.801 1.985 1.000 45.506 175 THR BBB CA 1
ATOM 1406 C C . THR B 1 35 ? 32.398 -4.349 1.283 1.000 47.542 175 THR BBB C 1
ATOM 1407 O O . THR B 1 35 ? 32.557 -5.272 0.462 1.000 51.548 175 THR BBB O 1
ATOM 1411 N N . GLY B 1 36 ? 31.237 -3.736 1.487 1.000 51.260 176 GLY BBB N 1
ATOM 1412 C CA . GLY B 1 36 ? 30.019 -4.084 0.726 1.000 51.818 176 GLY BBB CA 1
ATOM 1413 C C . GLY B 1 36 ? 30.168 -3.746 -0.753 1.000 49.239 176 GLY BBB C 1
ATOM 1414 O O . GLY B 1 36 ? 30.678 -2.642 -1.063 1.000 51.775 176 GLY BBB O 1
ATOM 1415 N N . LEU B 1 37 ? 29.772 -4.667 -1.636 1.000 47.771 177 LEU BBB N 1
ATOM 1416 C CA . LEU B 1 37 ? 29.804 -4.480 -3.114 1.000 50.320 177 LEU BBB CA 1
ATOM 1417 C C . LEU B 1 37 ? 28.387 -4.499 -3.703 1.000 48.573 177 LEU BBB C 1
ATOM 1418 O O . LEU B 1 37 ? 28.286 -4.731 -4.901 1.000 53.027 177 LEU BBB O 1
ATOM 1423 N N . ASP B 1 38 ? 27.360 -4.141 -2.930 1.000 51.449 178 ASP BBB N 1
ATOM 1424 C CA . ASP B 1 38 ? 25.930 -4.244 -3.328 1.000 63.260 178 ASP BBB CA 1
ATOM 1425 C C . ASP B 1 38 ? 25.644 -3.348 -4.533 1.000 60.869 178 ASP BBB C 1
ATOM 1426 O O . ASP B 1 38 ? 24.850 -3.796 -5.383 1.000 62.034 178 ASP BBB O 1
ATOM 1431 N N . GLU B 1 39 ? 26.252 -2.162 -4.606 1.000 61.181 179 GLU BBB N 1
ATOM 1432 C CA . GLU B 1 39 ? 26.058 -1.202 -5.733 1.000 64.099 179 GLU BBB CA 1
ATOM 1433 C C . GLU B 1 39 ? 26.601 -1.807 -7.037 1.000 62.912 179 GLU BBB C 1
ATOM 1434 O O . GLU B 1 39 ? 26.024 -1.508 -8.113 1.000 63.669 179 GLU BBB O 1
ATOM 1440 N N . TYR B 1 40 ? 27.613 -2.681 -6.971 1.000 61.863 180 TYR BBB N 1
ATOM 1441 C CA . TYR B 1 40 ? 28.153 -3.396 -8.167 1.000 61.262 180 TYR BBB CA 1
ATOM 1442 C C . TYR B 1 40 ? 27.328 -4.659 -8.455 1.000 49.549 180 TYR BBB C 1
ATOM 1443 O O . TYR B 1 40 ? 27.063 -4.928 -9.652 1.000 55.800 180 TYR BBB O 1
ATOM 1452 N N . ILE B 1 41 ? 26.885 -5.365 -7.415 1.000 46.060 181 ILE BBB N 1
ATOM 1453 C CA . ILE B 1 41 ? 26.037 -6.597 -7.514 1.000 51.484 181 ILE BBB CA 1
ATOM 1454 C C . ILE B 1 41 ? 24.710 -6.281 -8.217 1.000 52.425 181 ILE BBB C 1
ATOM 1455 O O . ILE B 1 41 ? 24.290 -7.082 -9.074 1.000 54.949 181 ILE BBB O 1
ATOM 1460 N N . GLU B 1 42 ? 24.088 -5.147 -7.898 1.000 57.739 182 GLU BBB N 1
ATOM 1461 C CA . GLU B 1 42 ? 22.794 -4.711 -8.494 1.000 58.766 182 GLU BBB CA 1
ATOM 1462 C C . GLU B 1 42 ? 22.939 -4.438 -9.995 1.000 54.665 182 GLU BBB C 1
ATOM 1463 O O . GLU B 1 42 ? 21.897 -4.265 -10.633 1.000 55.073 182 GLU BBB O 1
ATOM 1469 N N . THR B 1 43 ? 24.155 -4.407 -10.549 1.000 47.905 183 THR BBB N 1
ATOM 1470 C CA . THR B 1 43 ? 24.358 -4.160 -11.994 1.000 50.110 183 THR BBB CA 1
ATOM 1471 C C . THR B 1 43 ? 24.384 -5.481 -12.763 1.000 53.445 183 THR BBB C 1
ATOM 1472 O O . THR B 1 43 ? 24.307 -5.403 -13.992 1.000 58.278 183 THR BBB O 1
ATOM 1476 N N . GLY B 1 44 ? 24.485 -6.628 -12.075 1.000 51.390 184 GLY BBB N 1
ATOM 1477 C CA . GLY B 1 44 ? 24.676 -7.946 -12.705 1.000 49.338 184 GLY BBB CA 1
ATOM 1478 C C . GLY B 1 44 ? 23.378 -8.722 -12.830 1.000 51.574 184 GLY BBB C 1
ATOM 1479 O O . GLY B 1 44 ? 22.340 -8.205 -12.435 1.000 67.655 184 GLY BBB O 1
ATOM 1480 N N . ILE B 1 45 ? 23.452 -9.937 -13.364 1.000 48.068 185 ILE BBB N 1
ATOM 1481 C CA . ILE B 1 45 ? 22.339 -10.920 -13.436 1.000 46.631 185 ILE BBB CA 1
ATOM 1482 C C . ILE B 1 45 ? 22.389 -11.799 -12.184 1.000 47.150 185 ILE BBB C 1
ATOM 1483 O O . ILE B 1 45 ? 23.415 -12.503 -11.960 1.000 50.234 185 ILE BBB O 1
ATOM 1488 N N . ALA B 1 46 ? 21.341 -11.754 -11.374 1.000 46.243 186 ALA BBB N 1
ATOM 1489 C CA . ALA B 1 46 ? 21.258 -12.504 -10.104 1.000 52.902 186 ALA BBB CA 1
ATOM 1490 C C . ALA B 1 46 ? 21.377 -14.014 -10.406 1.000 51.851 186 ALA BBB C 1
ATOM 1491 O O . ALA B 1 46 ? 20.615 -14.527 -11.243 1.000 50.913 186 ALA BBB O 1
ATOM 1493 N N . LEU B 1 47 ? 22.378 -14.669 -9.805 1.000 51.057 187 LEU BBB N 1
ATOM 1494 C CA . LEU B 1 47 ? 22.512 -16.150 -9.766 1.000 55.587 187 LEU BBB CA 1
ATOM 1495 C C . LEU B 1 47 ? 22.167 -16.625 -8.360 1.000 53.006 187 LEU BBB C 1
ATOM 1496 O O . LEU B 1 47 ? 21.383 -17.573 -8.243 1.000 55.216 187 LEU BBB O 1
ATOM 1501 N N . ASP B 1 48 ? 22.764 -15.994 -7.351 1.000 54.194 188 ASP BBB N 1
ATOM 1502 C CA . ASP B 1 48 ? 22.655 -16.427 -5.934 1.000 57.562 188 ASP BBB CA 1
ATOM 1503 C C . ASP B 1 48 ? 22.968 -17.924 -5.852 1.000 54.866 188 ASP BBB C 1
ATOM 1504 O O . ASP B 1 48 ? 22.156 -18.652 -5.301 1.000 58.437 188 ASP BBB O 1
ATOM 1509 N N . ALA B 1 49 ? 24.098 -18.369 -6.399 1.000 53.635 189 ALA BBB N 1
ATOM 1510 C CA . ALA B 1 49 ? 24.391 -19.795 -6.664 1.000 46.032 189 ALA BBB CA 1
ATOM 1511 C C . ALA B 1 49 ? 25.486 -20.306 -5.729 1.000 47.342 189 ALA BBB C 1
ATOM 1512 O O . ALA B 1 49 ? 26.372 -19.513 -5.362 1.000 47.405 189 ALA BBB O 1
ATOM 1514 N N . ASP B 1 50 ? 25.427 -21.589 -5.362 1.000 50.099 190 ASP BBB N 1
ATOM 1515 C CA . ASP B 1 50 ? 26.544 -22.340 -4.706 1.000 49.597 190 ASP BBB CA 1
ATOM 1516 C C . ASP B 1 50 ? 27.824 -22.204 -5.529 1.000 45.127 190 ASP BBB C 1
ATOM 1517 O O . ASP B 1 50 ? 27.741 -22.199 -6.739 1.000 49.693 190 ASP BBB O 1
ATOM 1522 N N . ILE B 1 51 ? 28.965 -22.025 -4.878 1.000 50.990 191 ILE BBB N 1
ATOM 1523 C CA . ILE B 1 51 ? 30.281 -21.940 -5.570 1.000 47.678 191 ILE BBB CA 1
ATOM 1524 C C . ILE B 1 51 ? 30.699 -23.365 -5.940 1.000 48.946 191 ILE BBB C 1
ATOM 1525 O O . ILE B 1 51 ? 30.769 -24.209 -5.017 1.000 47.104 191 ILE BBB O 1
ATOM 1530 N N . THR B 1 52 ? 30.893 -23.616 -7.242 1.000 46.385 192 THR BBB N 1
ATOM 1531 C CA . THR B 1 52 ? 31.520 -24.842 -7.810 1.000 46.749 192 THR BBB CA 1
ATOM 1532 C C . THR B 1 52 ? 32.427 -24.414 -8.958 1.000 46.446 192 THR BBB C 1
ATOM 1533 O O . THR B 1 52 ? 32.213 -23.332 -9.558 1.000 54.983 192 THR BBB O 1
ATOM 1537 N N . GLY B 1 53 ? 33.430 -25.224 -9.232 1.000 48.412 193 GLY BBB N 1
ATOM 1538 C CA . GLY B 1 53 ? 34.340 -24.977 -10.354 1.000 46.967 193 GLY BBB CA 1
ATOM 1539 C C . GLY B 1 53 ? 33.573 -25.071 -11.644 1.000 42.927 193 GLY BBB C 1
ATOM 1540 O O . GLY B 1 53 ? 33.908 -24.294 -12.552 1.000 37.061 193 GLY BBB O 1
ATOM 1541 N N . GLU B 1 54 ? 32.599 -25.997 -11.708 1.000 42.617 194 GLU BBB N 1
ATOM 1542 C CA . GLU B 1 54 ? 31.813 -26.306 -12.929 1.000 40.042 194 GLU BBB CA 1
ATOM 1543 C C . GLU B 1 54 ? 30.939 -25.112 -13.276 1.000 41.920 194 GLU BBB C 1
ATOM 1544 O O . GLU B 1 54 ? 30.891 -24.735 -14.473 1.000 49.488 194 GLU BBB O 1
ATOM 1550 N N . LEU B 1 55 ? 30.269 -24.534 -12.285 1.000 39.869 195 LEU BBB N 1
ATOM 1551 C CA . LEU B 1 55 ? 29.412 -23.366 -12.570 1.000 43.198 195 LEU BBB CA 1
ATOM 1552 C C . LEU B 1 55 ? 30.303 -22.233 -13.094 1.000 41.787 195 LEU BBB C 1
ATOM 1553 O O . LEU B 1 55 ? 29.911 -21.606 -14.121 1.000 40.130 195 LEU BBB O 1
ATOM 1558 N N . LEU B 1 56 ? 31.440 -21.967 -12.435 1.000 43.648 196 LEU BBB N 1
ATOM 1559 C CA . LEU B 1 56 ? 32.393 -20.880 -12.838 1.000 42.811 196 LEU BBB CA 1
ATOM 1560 C C . LEU B 1 56 ? 32.895 -21.122 -14.272 1.000 41.123 196 LEU BBB C 1
ATOM 1561 O O . LEU B 1 56 ? 32.922 -20.154 -15.067 1.000 48.399 196 LEU BBB O 1
ATOM 1566 N N . ILE B 1 57 ? 33.212 -22.366 -14.643 1.000 41.112 197 ILE BBB N 1
ATOM 1567 C CA . ILE B 1 57 ? 33.616 -22.701 -16.040 1.000 41.613 197 ILE BBB CA 1
ATOM 1568 C C . ILE B 1 57 ? 32.467 -22.322 -16.989 1.000 43.422 197 ILE BBB C 1
ATOM 1569 O O . ILE B 1 57 ? 32.687 -21.489 -17.879 1.000 54.160 197 ILE BBB O 1
ATOM 1574 N N . ASN B 1 58 ? 31.272 -22.844 -16.764 1.000 39.010 198 ASN BBB N 1
ATOM 1575 C CA . ASN B 1 58 ? 30.076 -22.573 -17.609 1.000 39.452 198 ASN BBB CA 1
ATOM 1576 C C . ASN B 1 58 ? 29.784 -21.075 -17.707 1.000 39.786 198 ASN BBB C 1
ATOM 1577 O O . ASN B 1 58 ? 29.361 -20.603 -18.791 1.000 44.552 198 ASN BBB O 1
ATOM 1582 N N . ILE B 1 59 ? 29.991 -20.322 -16.635 1.000 45.011 199 ILE BBB N 1
ATOM 1583 C CA . ILE B 1 59 ? 29.723 -18.857 -16.668 1.000 44.106 199 ILE BBB CA 1
ATOM 1584 C C . ILE B 1 59 ? 30.600 -18.220 -17.754 1.000 46.712 199 ILE BBB C 1
ATOM 1585 O O . ILE B 1 59 ? 30.051 -17.364 -18.490 1.000 40.554 199 ILE BBB O 1
ATOM 1590 N N . PHE B 1 60 ? 31.891 -18.585 -17.842 1.000 40.535 200 PHE BBB N 1
ATOM 1591 C CA . PHE B 1 60 ? 32.893 -17.771 -18.584 1.000 42.810 200 PHE BBB CA 1
ATOM 1592 C C . PHE B 1 60 ? 33.168 -18.339 -19.986 1.000 43.189 200 PHE BBB C 1
ATOM 1593 O O . PHE B 1 60 ? 34.090 -17.858 -20.648 1.000 54.022 200 PHE BBB O 1
ATOM 1601 N N . ILE B 1 61 ? 32.384 -19.289 -20.476 1.000 42.960 201 ILE BBB N 1
ATOM 1602 C CA . ILE B 1 61 ? 32.569 -19.752 -21.878 1.000 45.786 201 ILE BBB CA 1
ATOM 1603 C C . ILE B 1 61 ? 32.406 -18.564 -22.826 1.000 45.134 201 ILE BBB C 1
ATOM 1604 O O . ILE B 1 61 ? 31.434 -17.824 -22.733 1.000 38.118 201 ILE BBB O 1
ATOM 1609 N N . PRO B 1 62 ? 33.412 -18.245 -23.685 1.000 48.439 202 PRO BBB N 1
ATOM 1610 C CA . PRO B 1 62 ? 33.367 -17.010 -24.478 1.000 46.687 202 PRO BBB CA 1
ATOM 1611 C C . PRO B 1 62 ? 32.077 -16.866 -25.317 1.000 48.258 202 PRO BBB C 1
ATOM 1612 O O . PRO B 1 62 ? 31.540 -17.872 -25.783 1.000 41.012 202 PRO BBB O 1
ATOM 1616 N N . ASN B 1 63 ? 31.646 -15.611 -25.499 1.000 49.708 203 ASN BBB N 1
ATOM 1617 C CA . ASN B 1 63 ? 30.542 -15.177 -26.400 1.000 54.547 203 ASN BBB CA 1
ATOM 1618 C C . ASN B 1 63 ? 29.199 -15.713 -25.902 1.000 51.945 203 ASN BBB C 1
ATOM 1619 O O . ASN B 1 63 ? 28.298 -15.848 -26.699 1.000 55.361 203 ASN BBB O 1
ATOM 1624 N N . THR B 1 64 ? 29.085 -15.955 -24.605 1.000 56.356 204 THR BBB N 1
ATOM 1625 C CA . THR B 1 64 ? 27.916 -16.568 -23.921 1.000 56.271 204 THR BBB CA 1
ATOM 1626 C C . THR B 1 64 ? 27.179 -15.449 -23.183 1.000 52.517 204 THR BBB C 1
ATOM 1627 O O . THR B 1 64 ? 27.770 -14.426 -22.850 1.000 49.394 204 THR BBB O 1
ATOM 1631 N N . PRO B 1 65 ? 25.878 -15.584 -22.870 1.000 49.995 205 PRO BBB N 1
ATOM 1632 C CA . PRO B 1 65 ? 25.177 -14.526 -22.132 1.000 54.887 205 PRO BBB CA 1
ATOM 1633 C C . PRO B 1 65 ? 25.892 -14.038 -20.853 1.000 56.762 205 PRO BBB C 1
ATOM 1634 O O . PRO B 1 65 ? 25.988 -12.827 -20.641 1.000 53.759 205 PRO BBB O 1
ATOM 1638 N N . LEU B 1 66 ? 26.454 -14.963 -20.071 1.000 51.847 206 LEU BBB N 1
ATOM 1639 C CA . LEU B 1 66 ? 27.030 -14.669 -18.737 1.000 51.812 206 LEU BBB CA 1
ATOM 1640 C C . LEU B 1 66 ? 28.530 -14.320 -18.779 1.000 50.585 206 LEU BBB C 1
ATOM 1641 O O . LEU B 1 66 ? 29.034 -13.880 -17.722 1.000 52.225 206 LEU BBB O 1
ATOM 1646 N N . HIS B 1 67 ? 29.267 -14.504 -19.880 1.000 45.311 207 HIS BBB N 1
ATOM 1647 C CA . HIS B 1 67 ? 30.747 -14.558 -19.742 1.000 46.883 207 HIS BBB CA 1
ATOM 1648 C C . HIS B 1 67 ? 31.326 -13.163 -19.497 1.000 45.543 207 HIS BBB C 1
ATOM 1649 O O . HIS B 1 67 ? 32.415 -13.100 -18.983 1.000 48.425 207 HIS BBB O 1
ATOM 1656 N N . ASP B 1 68 ? 30.635 -12.103 -19.890 1.000 46.976 208 ASP BBB N 1
ATOM 1657 C CA . ASP B 1 68 ? 31.160 -10.715 -19.856 1.000 53.418 208 ASP BBB CA 1
ATOM 1658 C C . ASP B 1 68 ? 30.983 -10.134 -18.462 1.000 51.716 208 ASP BBB C 1
ATOM 1659 O O . ASP B 1 68 ? 30.090 -10.593 -17.785 1.000 62.892 208 ASP BBB O 1
ATOM 1664 N N . GLY B 1 69 ? 31.781 -9.130 -18.089 1.000 47.335 209 GLY BBB N 1
ATOM 1665 C CA . GLY B 1 69 ? 31.766 -8.554 -16.735 1.000 45.835 209 GLY BBB CA 1
ATOM 1666 C C . GLY B 1 69 ? 32.245 -9.552 -15.676 1.000 48.747 209 GLY BBB C 1
ATOM 1667 O O . GLY B 1 69 ? 32.940 -10.517 -15.996 1.000 48.954 209 GLY BBB O 1
ATOM 1668 N N . ALA B 1 70 ? 31.888 -9.315 -14.421 1.000 48.150 210 ALA BBB N 1
ATOM 1669 C CA . ALA B 1 70 ? 32.515 -9.940 -13.244 1.000 40.572 210 ALA BBB CA 1
ATOM 1670 C C . ALA B 1 70 ? 31.488 -10.828 -12.580 1.000 41.938 210 ALA BBB C 1
ATOM 1671 O O . ALA B 1 70 ? 30.308 -10.427 -12.470 1.000 42.861 210 ALA BBB O 1
ATOM 1673 N N . VAL B 1 71 ? 31.937 -11.992 -12.156 1.000 41.965 211 VAL BBB N 1
ATOM 1674 C CA . VAL B 1 71 ? 31.269 -12.746 -11.079 1.000 43.602 211 VAL BBB CA 1
ATOM 1675 C C . VAL B 1 71 ? 31.660 -12.069 -9.768 1.000 40.847 211 VAL BBB C 1
ATOM 1676 O O . VAL B 1 71 ? 32.854 -11.767 -9.559 1.000 42.147 211 VAL BBB O 1
ATOM 1680 N N . ILE B 1 72 ? 30.663 -11.779 -8.959 1.000 39.292 212 ILE BBB N 1
ATOM 1681 C CA . ILE B 1 72 ? 30.856 -11.279 -7.576 1.000 45.787 212 ILE BBB CA 1
ATOM 1682 C C . ILE B 1 72 ? 30.429 -12.404 -6.637 1.000 43.361 212 ILE BBB C 1
ATOM 1683 O O . ILE B 1 72 ? 29.307 -12.929 -6.781 1.000 46.909 212 ILE BBB O 1
ATOM 1688 N N . VAL B 1 73 ? 31.344 -12.791 -5.761 1.000 42.173 213 VAL BBB N 1
ATOM 1689 C CA . VAL B 1 73 ? 31.117 -13.797 -4.697 1.000 45.184 213 VAL BBB CA 1
ATOM 1690 C C . VAL B 1 73 ? 30.917 -13.036 -3.379 1.000 45.119 213 VAL BBB C 1
ATOM 1691 O O . VAL B 1 73 ? 31.743 -12.144 -3.060 1.000 41.879 213 VAL BBB O 1
ATOM 1695 N N . LYS B 1 74 ? 29.824 -13.363 -2.685 1.000 46.586 214 LYS BBB N 1
ATOM 1696 C CA . LYS B 1 74 ? 29.385 -12.776 -1.393 1.000 48.212 214 LYS BBB CA 1
ATOM 1697 C C . LYS B 1 74 ? 28.860 -13.913 -0.506 1.000 53.018 214 LYS BBB C 1
ATOM 1698 O O . LYS B 1 74 ? 27.873 -14.605 -0.932 1.000 45.970 214 LYS BBB O 1
ATOM 1704 N N . GLU B 1 75 ? 29.512 -14.122 0.651 1.000 59.845 215 GLU BBB N 1
ATOM 1705 C CA . GLU B 1 75 ? 29.114 -15.078 1.722 1.000 61.974 215 GLU BBB CA 1
ATOM 1706 C C . GLU B 1 75 ? 28.842 -16.455 1.113 1.000 56.808 215 GLU BBB C 1
ATOM 1707 O O . GLU B 1 75 ? 27.712 -16.916 1.212 1.000 60.688 215 GLU BBB O 1
ATOM 1713 N N . GLY B 1 76 ? 29.844 -17.049 0.473 1.000 53.799 216 GLY BBB N 1
ATOM 1714 C CA . GLY B 1 76 ? 29.813 -18.432 -0.036 1.000 54.642 216 GLY BBB CA 1
ATOM 1715 C C . GLY B 1 76 ? 28.773 -18.611 -1.124 1.000 51.007 216 GLY BBB C 1
ATOM 1716 O O . GLY B 1 76 ? 28.215 -19.681 -1.218 1.000 54.654 216 GLY BBB O 1
ATOM 1717 N N . LYS B 1 77 ? 28.545 -17.586 -1.934 1.000 50.553 217 LYS BBB N 1
ATOM 1718 C CA . LYS B 1 77 ? 27.506 -17.575 -2.992 1.000 47.522 217 LYS BBB CA 1
ATOM 1719 C C . LYS B 1 77 ? 28.055 -16.777 -4.175 1.000 43.361 217 LYS BBB C 1
ATOM 1720 O O . LYS B 1 77 ? 28.639 -15.734 -3.980 1.000 51.673 217 LYS BBB O 1
ATOM 1726 N N . ILE B 1 78 ? 27.926 -17.290 -5.379 1.000 44.759 218 ILE BBB N 1
ATOM 1727 C CA . ILE B 1 78 ? 28.036 -16.467 -6.596 1.000 38.691 218 ILE BBB CA 1
ATOM 1728 C C . ILE B 1 78 ? 26.765 -15.632 -6.599 1.000 47.948 218 ILE BBB C 1
ATOM 1729 O O . ILE B 1 78 ? 25.704 -16.197 -6.937 1.000 49.437 218 ILE BBB O 1
ATOM 1734 N N . ALA B 1 79 ? 26.834 -14.379 -6.129 1.000 47.334 219 ALA BBB N 1
ATOM 1735 C CA . ALA B 1 79 ? 25.652 -13.486 -6.065 1.000 41.014 219 ALA BBB CA 1
ATOM 1736 C C . ALA B 1 79 ? 25.200 -13.145 -7.497 1.000 44.305 219 ALA BBB C 1
ATOM 1737 O O . ALA B 1 79 ? 24.020 -13.411 -7.799 1.000 49.164 219 ALA BBB O 1
ATOM 1739 N N . VAL B 1 80 ? 26.125 -12.686 -8.347 1.000 43.337 220 VAL BBB N 1
ATOM 1740 C CA . VAL B 1 80 ? 25.880 -12.252 -9.751 1.000 48.557 220 VAL BBB CA 1
ATOM 1741 C C . VAL B 1 80 ? 27.006 -12.690 -10.706 1.000 44.489 220 VAL BBB C 1
ATOM 1742 O O . VAL B 1 80 ? 28.095 -12.958 -10.250 1.000 51.816 220 VAL BBB O 1
ATOM 1746 N N . ALA B 1 81 ? 26.667 -12.736 -12.002 1.000 42.285 221 ALA BBB N 1
ATOM 1747 C CA . ALA B 1 81 ? 27.546 -12.688 -13.184 1.000 40.838 221 ALA BBB CA 1
ATOM 1748 C C . ALA B 1 81 ? 27.270 -11.415 -13.968 1.000 43.336 221 ALA BBB C 1
ATOM 1749 O O . ALA B 1 81 ? 26.247 -10.773 -13.730 1.000 56.336 221 ALA BBB O 1
ATOM 1751 N N . SER B 1 82 ? 28.188 -11.088 -14.866 1.000 50.179 222 SER BBB N 1
ATOM 1752 C CA . SER B 1 82 ? 28.094 -9.992 -15.852 1.000 53.810 222 SER BBB CA 1
ATOM 1753 C C . SER B 1 82 ? 27.861 -8.658 -15.132 1.000 48.399 222 SER BBB C 1
ATOM 1754 O O . SER B 1 82 ? 27.087 -7.841 -15.605 1.000 54.802 222 SER BBB O 1
ATOM 1757 N N . ALA B 1 83 ? 28.484 -8.491 -13.979 1.000 48.927 223 ALA BBB N 1
ATOM 1758 C CA . ALA B 1 83 ? 28.373 -7.289 -13.137 1.000 44.398 223 ALA BBB CA 1
ATOM 1759 C C . ALA B 1 83 ? 29.420 -6.293 -13.623 1.000 46.481 223 ALA BBB C 1
ATOM 1760 O O . ALA B 1 83 ? 30.428 -6.723 -14.164 1.000 42.928 223 ALA BBB O 1
ATOM 1762 N N . TYR B 1 84 ? 29.122 -5.007 -13.455 1.000 55.323 224 TYR BBB N 1
ATOM 1763 C CA . TYR B 1 84 ? 30.031 -3.864 -13.678 1.000 56.577 224 TYR BBB CA 1
ATOM 1764 C C . TYR B 1 84 ? 31.005 -3.758 -12.501 1.000 53.362 224 TYR BBB C 1
ATOM 1765 O O . TYR B 1 84 ? 30.584 -3.953 -11.343 1.000 52.453 224 TYR BBB O 1
ATOM 1774 N N . LEU B 1 85 ? 32.270 -3.480 -12.795 1.000 50.675 225 LEU BBB N 1
ATOM 1775 C CA . LEU B 1 85 ? 33.252 -2.983 -11.799 1.000 53.355 225 LEU BBB CA 1
ATOM 1776 C C . LEU B 1 85 ? 33.864 -1.700 -12.346 1.000 56.259 225 LEU BBB C 1
ATOM 1777 O O . LEU B 1 85 ? 33.967 -1.523 -13.564 1.000 50.858 225 LEU BBB O 1
ATOM 1782 N N . PRO B 1 86 ? 34.309 -0.774 -11.469 1.000 52.290 226 PRO BBB N 1
ATOM 1783 C CA . PRO B 1 86 ? 34.969 0.438 -11.925 1.000 53.290 226 PRO BBB CA 1
ATOM 1784 C C . PRO B 1 86 ? 36.314 0.090 -12.570 1.000 50.741 226 PRO BBB C 1
ATOM 1785 O O . PRO B 1 86 ? 37.018 -0.780 -12.098 1.000 52.290 226 PRO BBB O 1
ATOM 1789 N N . LEU B 1 87 ? 36.559 0.752 -13.688 1.000 48.577 227 LEU BBB N 1
ATOM 1790 C CA . LEU B 1 87 ? 37.826 0.811 -14.426 1.000 47.153 227 LEU BBB CA 1
ATOM 1791 C C . LEU B 1 87 ? 38.732 1.806 -13.724 1.000 52.020 227 LEU BBB C 1
ATOM 1792 O O . LEU B 1 87 ? 38.335 2.966 -13.557 1.000 65.111 227 LEU BBB O 1
ATOM 1797 N N . SER B 1 88 ? 39.900 1.327 -13.307 1.000 54.987 228 SER BBB N 1
ATOM 1798 C CA . SER B 1 88 ? 40.993 2.149 -12.752 1.000 50.112 228 SER BBB CA 1
ATOM 1799 C C . SER B 1 88 ? 41.388 3.200 -13.787 1.000 56.399 228 SER BBB C 1
ATOM 1800 O O . SER B 1 88 ? 41.529 2.841 -14.973 1.000 56.470 228 SER BBB O 1
ATOM 1803 N N . GLU B 1 89 ? 41.592 4.432 -13.330 1.000 55.604 229 GLU BBB N 1
ATOM 1804 C CA . GLU B 1 89 ? 42.094 5.559 -14.148 1.000 60.136 229 GLU BBB CA 1
ATOM 1805 C C . GLU B 1 89 ? 43.508 5.929 -13.688 1.000 55.006 229 GLU BBB C 1
ATOM 1806 O O . GLU B 1 89 ? 43.943 7.041 -13.975 1.000 59.965 229 GLU BBB O 1
ATOM 1812 N N . SER B 1 90 ? 44.223 5.007 -13.057 1.000 54.612 230 SER BBB N 1
ATOM 1813 C CA . SER B 1 90 ? 45.593 5.236 -12.526 1.000 56.517 230 SER BBB CA 1
ATOM 1814 C C . SER B 1 90 ? 46.530 5.756 -13.633 1.000 58.394 230 SER BBB C 1
ATOM 1815 O O . SER B 1 90 ? 46.458 5.268 -14.772 1.000 50.994 230 SER BBB O 1
ATOM 1818 N N . MET B 1 91 ? 47.381 6.726 -13.295 1.000 65.893 231 MET BBB N 1
ATOM 1819 C CA . MET B 1 91 ? 48.444 7.273 -14.170 1.000 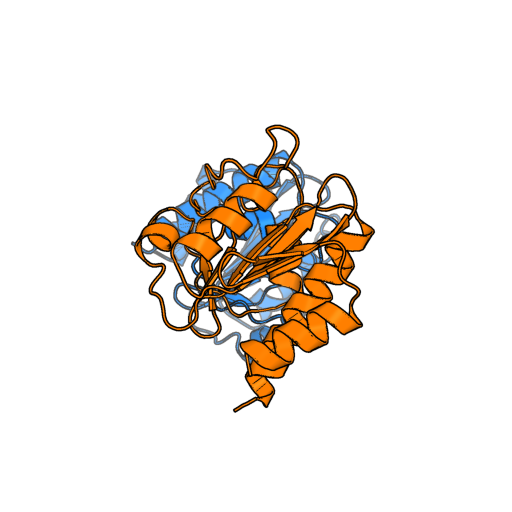68.410 231 MET BBB CA 1
ATOM 1820 C C . MET B 1 91 ? 49.501 6.193 -14.415 1.000 64.748 231 MET BBB C 1
ATOM 1821 O O . MET B 1 91 ? 50.273 6.334 -15.391 1.000 56.458 231 MET BBB O 1
ATOM 1826 N N . LEU B 1 92 ? 49.529 5.163 -13.563 1.000 56.713 232 LEU BBB N 1
ATOM 1827 C CA . LEU B 1 92 ? 50.498 4.039 -13.643 1.000 63.814 232 LEU BBB CA 1
ATOM 1828 C C . LEU B 1 92 ? 50.050 2.995 -14.677 1.000 59.208 232 LEU BBB C 1
ATOM 1829 O O . LEU B 1 92 ? 50.880 2.156 -15.023 1.000 54.305 232 LEU BBB O 1
ATOM 1834 N N . ILE B 1 93 ? 48.798 3.015 -15.149 1.000 61.501 233 ILE BBB N 1
ATOM 1835 C CA . ILE B 1 93 ? 48.254 1.918 -16.010 1.000 61.910 233 ILE BBB CA 1
ATOM 1836 C C . ILE B 1 93 ? 48.232 2.358 -17.470 1.000 56.244 233 ILE BBB C 1
ATOM 1837 O O . ILE B 1 93 ? 47.658 3.391 -17.787 1.000 55.469 233 ILE BBB O 1
ATOM 1842 N N . PRO B 1 94 ? 48.882 1.602 -18.393 1.000 61.682 234 PRO BBB N 1
ATOM 1843 C CA . PRO B 1 94 ? 48.819 1.909 -19.826 1.000 66.011 234 PRO BBB CA 1
ATOM 1844 C C . PRO B 1 94 ? 47.439 1.647 -20.450 1.000 63.253 234 PRO BBB C 1
ATOM 1845 O O . PRO B 1 94 ? 46.659 0.954 -19.855 1.000 64.200 234 PRO BBB O 1
ATOM 1849 N N . LYS B 1 95 ? 47.192 2.192 -21.643 1.000 73.099 235 LYS BBB N 1
ATOM 1850 C CA . LYS B 1 95 ? 45.977 1.911 -22.460 1.000 86.919 235 LYS BBB CA 1
ATOM 1851 C C . LYS B 1 95 ? 45.998 0.432 -22.880 1.000 91.905 235 LYS BBB C 1
ATOM 1852 O O . LYS B 1 95 ? 44.929 -0.131 -23.116 1.000 97.552 235 LYS BBB O 1
ATOM 1858 N N . GLU B 1 96 ? 47.186 -0.170 -22.946 1.000 93.133 236 GLU BBB N 1
ATOM 1859 C CA . GLU B 1 96 ? 47.424 -1.500 -23.559 1.000 92.611 236 GLU BBB CA 1
ATOM 1860 C C . GLU B 1 96 ? 47.135 -2.605 -22.523 1.000 85.966 236 GLU BBB C 1
ATOM 1861 O O . GLU B 1 96 ? 47.204 -3.785 -22.894 1.000 89.188 236 GLU BBB O 1
ATOM 1867 N N . PHE B 1 97 ? 46.834 -2.265 -21.266 1.000 76.972 237 PHE BBB N 1
ATOM 1868 C CA . PHE B 1 97 ? 46.277 -3.208 -20.251 1.000 69.681 237 PHE BBB CA 1
ATOM 1869 C C . PHE B 1 97 ? 44.866 -3.547 -20.703 1.000 67.397 237 PHE BBB C 1
ATOM 1870 O O . PHE B 1 97 ? 44.311 -2.698 -21.400 1.000 86.433 237 PHE BBB O 1
ATOM 1878 N N . GLY B 1 98 ? 44.283 -4.671 -20.308 1.000 55.275 238 GLY BBB N 1
ATOM 1879 C CA . GLY B 1 98 ? 42.917 -5.002 -20.791 1.000 59.551 238 GLY BBB CA 1
ATOM 1880 C C . GLY B 1 98 ? 41.779 -4.666 -19.818 1.000 53.548 238 GLY BBB C 1
ATOM 1881 O O . GLY B 1 98 ? 42.050 -4.288 -18.653 1.000 61.342 238 GLY BBB O 1
ATOM 1882 N N . THR B 1 99 ? 40.533 -4.837 -20.268 1.000 45.308 239 THR BBB N 1
ATOM 1883 C CA . THR B 1 99 ? 39.305 -4.422 -19.545 1.000 44.821 239 THR BBB CA 1
ATOM 1884 C C . THR B 1 99 ? 39.272 -5.103 -18.180 1.000 46.212 239 THR BBB C 1
ATOM 1885 O O . THR B 1 99 ? 39.018 -4.430 -17.194 1.000 43.470 239 THR BBB O 1
ATOM 1889 N N . ARG B 1 100 ? 39.452 -6.414 -18.153 1.000 48.164 240 ARG BBB N 1
ATOM 1890 C CA . ARG B 1 100 ? 39.344 -7.230 -16.927 1.000 50.242 240 ARG BBB CA 1
ATOM 1891 C C . ARG B 1 100 ? 40.434 -6.817 -15.938 1.000 44.991 240 ARG BBB C 1
ATOM 1892 O O . ARG B 1 100 ? 40.112 -6.675 -14.746 1.000 44.975 240 ARG BBB O 1
ATOM 1900 N N . HIS B 1 101 ? 41.650 -6.589 -16.427 1.000 42.908 241 HIS BBB N 1
ATOM 1901 C CA . HIS B 1 101 ? 42.801 -6.137 -15.604 1.000 46.233 241 HIS BBB CA 1
ATOM 1902 C C . HIS B 1 101 ? 42.502 -4.753 -15.019 1.000 45.933 241 HIS BBB C 1
ATOM 1903 O O . HIS B 1 101 ? 42.836 -4.537 -13.842 1.000 43.408 241 HIS BBB O 1
ATOM 1910 N N . ARG B 1 102 ? 41.878 -3.851 -15.774 1.000 47.518 242 ARG BBB N 1
ATOM 1911 C CA . ARG B 1 102 ? 41.580 -2.497 -15.254 1.000 49.442 242 ARG BBB CA 1
ATOM 1912 C C . ARG B 1 102 ? 40.463 -2.601 -14.222 1.000 51.479 242 ARG BBB C 1
ATOM 1913 O O . ARG B 1 102 ? 40.559 -1.898 -13.215 1.000 51.637 242 ARG BBB O 1
ATOM 1921 N N . ALA B 1 103 ? 39.442 -3.420 -14.495 1.000 44.814 243 ALA BBB N 1
ATOM 1922 C CA . ALA B 1 103 ? 38.345 -3.685 -13.551 1.000 43.953 243 ALA BBB CA 1
ATOM 1923 C C . ALA B 1 103 ? 38.947 -4.206 -12.242 1.000 38.781 243 ALA BBB C 1
ATOM 1924 O O . ALA B 1 103 ? 38.538 -3.735 -11.203 1.000 48.097 243 ALA BBB O 1
ATOM 1926 N N . ALA B 1 104 ? 39.892 -5.133 -12.309 1.000 43.221 244 ALA BBB N 1
ATOM 1927 C CA . ALA B 1 104 ? 40.476 -5.838 -11.140 1.000 46.764 244 ALA BBB CA 1
ATOM 1928 C C . ALA B 1 104 ? 41.197 -4.796 -10.287 1.000 46.343 244 ALA BBB C 1
ATOM 1929 O O . ALA B 1 104 ? 40.972 -4.748 -9.039 1.000 44.593 244 ALA BBB O 1
ATOM 1931 N N . VAL B 1 105 ? 42.015 -3.981 -10.947 1.000 46.201 245 VAL BBB N 1
ATOM 1932 C CA . VAL B 1 105 ? 42.731 -2.848 -10.300 1.000 50.268 245 VAL BBB CA 1
ATOM 1933 C C . VAL B 1 105 ? 41.697 -1.829 -9.807 1.000 45.226 245 VAL BBB C 1
ATOM 1934 O O . VAL B 1 105 ? 41.816 -1.384 -8.655 1.000 56.709 245 VAL BBB O 1
ATOM 1938 N N . GLY B 1 106 ? 40.677 -1.540 -10.603 1.000 44.525 246 GLY BBB N 1
ATOM 1939 C CA . GLY B 1 106 ? 39.593 -0.614 -10.232 1.000 44.819 246 GLY BBB CA 1
ATOM 1940 C C . GLY B 1 106 ? 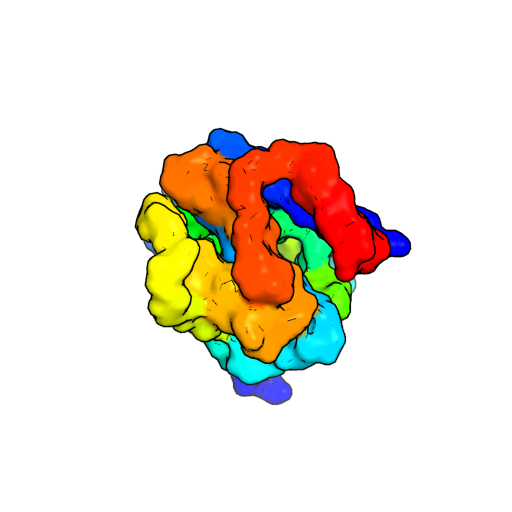38.985 -1.019 -8.900 1.000 47.635 246 GLY BBB C 1
ATOM 1941 O O . GLY B 1 106 ? 39.024 -0.227 -7.956 1.000 47.738 246 GLY BBB O 1
ATOM 1942 N N . ILE B 1 107 ? 38.489 -2.249 -8.782 1.000 46.800 247 ILE BBB N 1
ATOM 1943 C CA . ILE B 1 107 ? 37.750 -2.670 -7.557 1.000 44.122 247 ILE BBB CA 1
ATOM 1944 C C . ILE B 1 107 ? 38.707 -2.720 -6.356 1.000 43.154 247 ILE BBB C 1
ATOM 1945 O O . ILE B 1 107 ? 38.242 -2.443 -5.258 1.000 49.412 247 ILE BBB O 1
ATOM 1950 N N . SER B 1 108 ? 39.994 -3.049 -6.534 1.000 45.433 248 SER BBB N 1
ATOM 1951 C CA . SER B 1 108 ? 40.976 -3.098 -5.414 1.000 45.151 248 SER BBB CA 1
ATOM 1952 C C . SER B 1 108 ? 41.319 -1.702 -4.899 1.000 43.940 248 SER BBB C 1
ATOM 1953 O O . SER B 1 108 ? 41.892 -1.649 -3.839 1.000 49.287 248 SER BBB O 1
ATOM 1956 N N . GLU B 1 109 ? 41.017 -0.634 -5.644 1.000 52.914 249 GLU BBB N 1
ATOM 1957 C CA . GLU B 1 109 ? 41.205 0.782 -5.223 1.000 54.414 249 GLU BBB CA 1
ATOM 1958 C C . GLU B 1 109 ? 40.061 1.227 -4.286 1.000 53.897 249 GLU BBB C 1
ATOM 1959 O O . GLU B 1 109 ? 40.263 2.156 -3.522 1.000 51.420 249 GLU BBB O 1
ATOM 1965 N N . VAL B 1 110 ? 38.907 0.563 -4.327 1.000 53.848 250 VAL BBB N 1
ATOM 1966 C CA . VAL B 1 110 ? 37.597 1.052 -3.796 1.000 51.774 250 VAL BBB CA 1
ATOM 1967 C C . VAL B 1 110 ? 37.026 0.062 -2.754 1.000 41.919 250 VAL BBB C 1
ATOM 1968 O O . VAL B 1 110 ? 35.905 0.251 -2.242 1.000 52.071 250 VAL BBB O 1
ATOM 1972 N N . SER B 1 111 ? 37.766 -0.984 -2.437 1.000 40.042 251 SER BBB N 1
ATOM 1973 C CA . SER B 1 111 ? 37.320 -2.111 -1.583 1.000 43.572 251 SER BBB CA 1
ATOM 1974 C C . SER B 1 111 ? 38.514 -2.967 -1.188 1.000 36.802 251 SER BBB C 1
ATOM 1975 O O . SER B 1 111 ? 39.535 -2.887 -1.853 1.000 41.126 251 SER BBB O 1
ATOM 1978 N N . ASP B 1 112 ? 38.366 -3.711 -0.106 1.000 37.957 252 ASP BBB N 1
ATOM 1979 C CA . ASP B 1 112 ? 39.257 -4.825 0.308 1.000 42.149 252 ASP BBB CA 1
ATOM 1980 C C . ASP B 1 112 ? 38.828 -6.116 -0.397 1.000 37.807 252 ASP BBB C 1
ATOM 1981 O O . ASP B 1 112 ? 39.243 -7.180 0.042 1.000 38.544 252 ASP BBB O 1
ATOM 1986 N N . ALA B 1 113 ? 38.092 -6.052 -1.509 1.000 38.943 253 ALA BBB N 1
ATOM 1987 C CA . ALA B 1 113 ? 37.788 -7.267 -2.302 1.000 40.778 253 ALA BBB CA 1
ATOM 1988 C C . ALA B 1 113 ? 39.086 -7.898 -2.832 1.000 44.414 253 ALA BBB C 1
ATOM 1989 O O . ALA B 1 113 ? 40.089 -7.161 -3.003 1.000 46.720 253 ALA BBB O 1
ATOM 1991 N N . ILE B 1 114 ? 39.052 -9.223 -3.054 1.000 44.602 254 ILE BBB N 1
ATOM 1992 C CA . ILE B 1 114 ? 40.110 -10.035 -3.709 1.000 42.916 254 ILE BBB CA 1
ATOM 1993 C C . ILE B 1 114 ? 39.545 -10.419 -5.080 1.000 44.845 254 ILE BBB C 1
ATOM 1994 O O . ILE B 1 114 ? 38.433 -10.989 -5.130 1.000 39.801 254 ILE BBB O 1
ATOM 1999 N N . THR B 1 115 ? 40.279 -10.100 -6.145 1.000 39.291 255 THR BBB N 1
ATOM 2000 C CA . THR B 1 115 ? 39.827 -10.304 -7.534 1.000 43.540 255 THR BBB CA 1
ATOM 2001 C C . THR B 1 115 ? 40.830 -11.216 -8.231 1.000 42.857 255 THR BBB C 1
ATOM 2002 O O . THR B 1 115 ? 42.033 -10.914 -8.205 1.000 49.328 255 THR BBB O 1
ATOM 2006 N N . ILE B 1 116 ? 40.312 -12.275 -8.832 1.000 38.352 256 ILE BBB N 1
ATOM 2007 C CA . ILE B 1 116 ? 41.071 -13.192 -9.705 1.000 40.525 256 ILE BBB CA 1
ATOM 2008 C C . ILE B 1 116 ? 40.717 -12.818 -11.131 1.000 38.617 256 ILE BBB C 1
ATOM 2009 O O . ILE B 1 116 ? 39.542 -12.616 -11.419 1.000 46.265 256 ILE BBB O 1
ATOM 2014 N N . VAL B 1 117 ? 41.714 -12.759 -11.992 1.000 38.236 257 VAL BBB N 1
ATOM 2015 C CA . VAL B 1 117 ? 41.493 -12.495 -13.427 1.000 45.481 257 VAL BBB CA 1
ATOM 2016 C C . VAL B 1 117 ? 42.369 -13.483 -14.188 1.000 43.070 257 VAL BBB C 1
ATOM 2017 O O . VAL B 1 117 ? 43.511 -13.734 -13.731 1.000 41.759 257 VAL BBB O 1
ATOM 2021 N N . VAL B 1 118 ? 41.793 -14.108 -15.215 1.000 42.263 258 VAL BBB N 1
ATOM 2022 C CA . VAL B 1 118 ? 42.538 -14.937 -16.214 1.000 45.264 258 VAL BBB CA 1
ATOM 2023 C C . VAL B 1 118 ? 42.504 -14.137 -17.516 1.000 43.241 258 VAL BBB C 1
ATOM 2024 O O . VAL B 1 118 ? 41.420 -13.683 -17.890 1.000 43.335 258 VAL BBB O 1
ATOM 2028 N N . SER B 1 119 ? 43.658 -13.944 -18.147 1.000 53.261 259 SER BBB N 1
ATOM 2029 C CA . SER B 1 119 ? 43.839 -13.178 -19.402 1.000 49.285 259 SER BBB CA 1
ATOM 2030 C C . SER B 1 119 ? 43.357 -14.036 -20.562 1.000 49.253 259 SER BBB C 1
ATOM 2031 O O . SER B 1 119 ? 43.854 -15.202 -20.673 1.000 46.966 259 SER BBB O 1
ATOM 2034 N N . GLU B 1 120 ? 42.385 -13.524 -21.325 1.000 47.258 260 GLU BBB N 1
ATOM 2035 C CA . GLU B 1 120 ? 41.889 -14.189 -22.572 1.000 64.038 260 GLU BBB CA 1
ATOM 2036 C C . GLU B 1 120 ? 42.981 -14.205 -23.659 1.000 63.559 260 GLU BBB C 1
ATOM 2037 O O . GLU B 1 120 ? 42.830 -14.943 -24.655 1.000 68.112 260 GLU BBB O 1
ATOM 2043 N N . GLU B 1 121 ? 44.013 -13.383 -23.503 1.000 58.762 261 GLU BBB N 1
ATOM 2044 C CA . GLU B 1 121 ? 45.080 -13.187 -24.507 1.000 63.078 261 GLU BBB CA 1
ATOM 2045 C C . GLU B 1 121 ? 46.180 -14.212 -24.234 1.000 62.360 261 GLU BBB C 1
ATOM 2046 O O . GLU B 1 121 ? 46.703 -14.746 -25.202 1.000 66.891 261 GLU BBB O 1
ATOM 2052 N N . THR B 1 122 ? 46.438 -14.560 -22.968 1.000 65.355 262 THR BBB N 1
ATOM 2053 C CA . THR B 1 122 ? 47.617 -15.371 -22.574 1.000 64.349 262 THR BBB CA 1
ATOM 2054 C C . THR B 1 122 ? 47.261 -16.595 -21.716 1.000 56.315 262 THR BBB C 1
ATOM 2055 O O . THR B 1 122 ? 48.108 -17.521 -21.682 1.000 50.489 262 THR BBB O 1
ATOM 2059 N N . GLY B 1 123 ? 46.167 -16.559 -20.944 1.000 50.002 263 GLY BBB N 1
ATOM 2060 C CA . GLY B 1 123 ? 45.896 -17.557 -19.892 1.000 45.953 263 GLY BBB CA 1
ATOM 2061 C C . GLY B 1 123 ? 46.618 -17.269 -18.586 1.000 51.340 263 GLY BBB C 1
ATOM 2062 O O . GLY B 1 123 ? 46.482 -18.097 -17.636 1.000 49.726 263 GLY BBB O 1
ATOM 2063 N N . ASP B 1 124 ? 47.324 -16.138 -18.494 1.000 51.699 264 ASP BBB N 1
ATOM 2064 C CA . ASP B 1 124 ? 48.023 -15.691 -17.261 1.000 53.249 264 ASP BBB CA 1
ATOM 2065 C C . ASP B 1 124 ? 46.982 -15.360 -16.182 1.000 46.678 264 ASP BBB C 1
ATOM 2066 O O . ASP B 1 124 ? 45.934 -14.832 -16.486 1.000 47.320 264 ASP BBB O 1
ATOM 2071 N N . VAL B 1 125 ? 47.303 -15.699 -14.951 1.000 41.701 265 VAL BBB N 1
ATOM 2072 C CA . VAL B 1 125 ? 46.422 -15.602 -13.775 1.000 39.954 265 VAL BBB CA 1
ATOM 2073 C C . VAL B 1 125 ? 47.017 -14.484 -12.956 1.000 40.880 265 VAL BBB C 1
ATOM 2074 O O . VAL B 1 125 ? 48.243 -14.529 -12.743 1.000 41.777 265 VAL BBB O 1
ATOM 2078 N N . SER B 1 126 ? 46.163 -13.561 -12.528 1.000 37.110 266 SER BBB N 1
ATOM 2079 C CA . SER B 1 126 ? 46.515 -12.395 -11.698 1.000 41.680 266 SER BBB CA 1
ATOM 2080 C C . SER B 1 126 ? 45.521 -12.305 -10.541 1.000 45.448 266 SER BBB C 1
ATOM 2081 O O . SER B 1 126 ? 44.344 -12.746 -10.713 1.000 43.911 266 SER BBB O 1
ATOM 2084 N N . ILE B 1 127 ? 45.966 -11.717 -9.439 1.000 42.944 267 ILE BBB N 1
ATOM 2085 C CA . ILE B 1 127 ? 45.100 -11.344 -8.290 1.000 48.066 267 ILE BBB CA 1
ATOM 2086 C C . ILE B 1 127 ? 45.392 -9.885 -7.914 1.000 45.927 267 ILE BBB C 1
ATOM 2087 O O . ILE B 1 127 ? 46.559 -9.487 -7.851 1.000 41.376 267 ILE BBB O 1
ATOM 2092 N N . THR B 1 128 ? 44.342 -9.110 -7.689 1.000 45.737 268 THR BBB N 1
ATOM 2093 C CA . THR B 1 128 ? 44.458 -7.728 -7.189 1.000 45.325 268 THR BBB CA 1
ATOM 2094 C C . THR B 1 128 ? 43.949 -7.687 -5.764 1.000 42.871 268 THR BBB C 1
ATOM 2095 O O . THR B 1 128 ? 42.969 -8.351 -5.455 1.000 46.952 268 THR BBB O 1
ATOM 2099 N N . LEU B 1 129 ? 44.623 -6.906 -4.949 1.000 53.739 269 LEU BBB N 1
ATOM 2100 C CA . LEU B 1 129 ? 44.347 -6.792 -3.511 1.000 57.023 269 LEU BBB CA 1
ATOM 2101 C C . LEU B 1 129 ? 45.053 -5.537 -3.005 1.000 62.787 269 LEU BBB C 1
ATOM 2102 O O . LEU B 1 129 ? 46.271 -5.429 -3.230 1.000 68.874 269 LEU BBB O 1
ATOM 2107 N N . ASP B 1 130 ? 44.327 -4.623 -2.367 1.000 61.054 270 ASP BBB N 1
ATOM 2108 C CA . ASP B 1 130 ? 44.893 -3.409 -1.724 1.000 57.248 270 ASP BBB CA 1
ATOM 2109 C C . ASP B 1 130 ? 45.723 -2.629 -2.740 1.000 50.536 270 ASP BBB C 1
ATOM 2110 O O . ASP B 1 130 ? 46.909 -2.466 -2.517 1.000 54.955 270 ASP BBB O 1
ATOM 2115 N N . ASN B 1 131 ? 45.111 -2.201 -3.840 1.000 55.707 271 ASN BBB N 1
ATOM 2116 C CA . ASN B 1 131 ? 45.765 -1.364 -4.882 1.000 61.296 271 ASN BBB CA 1
ATOM 2117 C C . ASN B 1 131 ? 46.925 -2.108 -5.546 1.000 61.876 271 ASN BBB C 1
ATOM 2118 O O . ASN B 1 131 ? 47.621 -1.483 -6.351 1.000 73.475 271 ASN BBB O 1
ATOM 2123 N N . GLU B 1 132 ? 47.104 -3.394 -5.254 1.000 61.540 272 GLU BBB N 1
ATOM 2124 C CA . GLU B 1 132 ? 48.289 -4.179 -5.701 1.000 66.739 272 GLU BBB CA 1
ATOM 2125 C C . GLU B 1 132 ? 47.829 -5.276 -6.690 1.000 64.099 272 GLU BBB C 1
ATOM 2126 O O . GLU B 1 132 ? 46.855 -5.987 -6.401 1.000 63.999 272 GLU BBB O 1
ATOM 2132 N N . LEU B 1 133 ? 48.469 -5.355 -7.858 1.000 56.755 273 LEU BBB N 1
ATOM 2133 C CA . LEU B 1 133 ? 48.207 -6.369 -8.912 1.000 55.592 273 LEU BBB CA 1
ATOM 2134 C C . LEU B 1 133 ? 49.332 -7.411 -8.891 1.000 55.635 273 LEU BBB C 1
ATOM 2135 O O . LEU B 1 133 ? 50.468 -7.019 -9.150 1.000 59.430 273 LEU BBB O 1
ATOM 2140 N N . MET B 1 134 ? 49.028 -8.671 -8.570 1.000 51.076 274 MET BBB N 1
ATOM 2141 C CA . MET B 1 134 ? 50.004 -9.798 -8.532 1.000 52.402 274 MET BBB CA 1
ATOM 2142 C C . MET B 1 134 ? 49.899 -10.574 -9.856 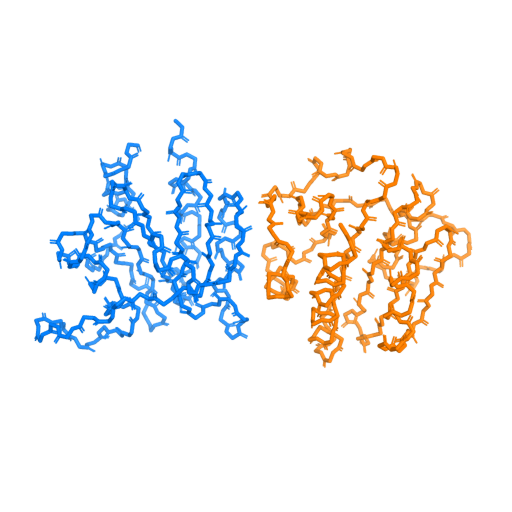1.000 48.804 274 MET BBB C 1
ATOM 2143 O O . MET B 1 134 ? 49.014 -11.394 -9.976 1.000 47.228 274 MET BBB O 1
ATOM 2148 N N . ALA B 1 135 ? 50.773 -10.288 -10.820 1.000 47.309 275 ALA BBB N 1
ATOM 2149 C CA . ALA B 1 135 ? 50.693 -10.747 -12.219 1.000 45.743 275 ALA BBB CA 1
ATOM 2150 C C . ALA B 1 135 ? 51.397 -12.090 -12.432 1.000 41.784 275 ALA BBB C 1
ATOM 2151 O O . ALA B 1 135 ? 52.392 -12.343 -11.810 1.000 50.991 275 ALA BBB O 1
ATOM 2153 N N . GLY B 1 136 ? 50.889 -12.900 -13.352 1.000 46.829 276 GLY BBB N 1
ATOM 2154 C CA . GLY B 1 136 ? 51.546 -14.120 -13.847 1.000 46.843 276 GLY BBB CA 1
ATOM 2155 C C . GLY B 1 136 ? 51.837 -15.081 -12.726 1.000 43.167 276 GLY BBB C 1
ATOM 2156 O O . GLY B 1 136 ? 52.940 -15.562 -12.679 1.000 43.377 276 GLY BBB O 1
ATOM 2157 N N . LEU B 1 137 ? 50.815 -15.410 -11.936 1.000 49.652 277 LEU BBB N 1
ATOM 2158 C CA . LEU B 1 137 ? 50.886 -16.316 -10.749 1.000 48.795 277 LEU BBB CA 1
ATOM 2159 C C . LEU B 1 137 ? 50.959 -17.783 -11.175 1.000 41.870 277 LEU BBB C 1
ATOM 2160 O O . LEU B 1 137 ? 50.314 -18.131 -12.111 1.000 47.104 277 LEU BBB O 1
ATOM 2165 N N . SER B 1 138 ? 51.796 -18.583 -10.513 1.000 56.437 278 SER BBB N 1
ATOM 2166 C CA . SER B 1 138 ? 51.680 -20.062 -10.363 1.000 48.628 278 SER BBB CA 1
ATOM 2167 C C . SER B 1 138 ? 50.339 -20.428 -9.706 1.000 42.416 278 SER BBB C 1
ATOM 2168 O O . SER B 1 138 ? 49.839 -19.637 -8.845 1.000 45.352 278 SER BBB O 1
ATOM 2171 N N . GLN B 1 139 ? 49.922 -21.672 -9.909 1.000 38.877 279 GLN BBB N 1
ATOM 2172 C CA . GLN B 1 139 ? 48.908 -22.368 -9.092 1.000 42.755 279 GLN BBB CA 1
ATOM 2173 C C . GLN B 1 139 ? 49.298 -22.275 -7.614 1.000 44.206 279 GLN BBB C 1
ATOM 2174 O O . GLN B 1 139 ? 48.454 -21.827 -6.814 1.000 41.449 279 GLN BBB O 1
ATOM 2180 N N . GLN B 1 140 ? 50.552 -22.604 -7.285 1.000 47.521 280 GLN BBB N 1
ATOM 2181 C CA . GLN B 1 140 ? 51.047 -22.661 -5.882 1.000 43.627 280 GLN BBB CA 1
ATOM 2182 C C . GLN B 1 140 ? 51.000 -21.263 -5.257 1.000 41.222 280 GLN BBB C 1
ATOM 2183 O O . GLN B 1 140 ? 50.653 -21.157 -4.064 1.000 45.213 280 GLN BBB O 1
ATOM 2189 N N . GLU B 1 141 ? 51.291 -20.239 -6.040 1.000 43.655 281 GLU BBB N 1
ATOM 2190 C CA . GLU B 1 141 ? 51.285 -18.834 -5.589 1.000 48.824 281 GLU BBB CA 1
ATOM 2191 C C . GLU B 1 141 ? 49.842 -18.430 -5.289 1.000 47.714 281 GLU BBB C 1
ATOM 2192 O O . GLU B 1 141 ? 49.582 -17.946 -4.166 1.000 49.909 281 GLU BBB O 1
ATOM 2198 N N . TYR B 1 142 ? 48.936 -18.619 -6.255 1.000 43.680 282 TYR BBB N 1
ATOM 2199 C CA . TYR B 1 142 ? 47.534 -18.143 -6.125 1.000 43.271 282 TYR BBB CA 1
ATOM 2200 C C . TYR B 1 142 ? 46.837 -18.984 -5.053 1.000 42.943 282 TYR BBB C 1
ATOM 2201 O O . TYR B 1 142 ? 46.046 -18.421 -4.285 1.000 49.143 282 TYR BBB O 1
ATOM 2210 N N . LEU B 1 143 ? 47.137 -20.280 -4.956 1.000 44.064 283 LEU BBB N 1
ATOM 2211 C CA . LEU B 1 143 ? 46.637 -21.089 -3.813 1.000 45.912 283 LEU BBB CA 1
ATOM 2212 C C . LEU B 1 143 ? 47.090 -20.445 -2.508 1.000 45.462 283 LEU BBB C 1
ATOM 2213 O O . LEU B 1 143 ? 46.238 -20.243 -1.647 1.000 46.395 283 LEU BBB O 1
ATOM 2218 N N . ALA B 1 144 ? 48.372 -20.109 -2.377 1.000 43.492 284 ALA BBB N 1
ATOM 2219 C CA . ALA B 1 144 ? 48.922 -19.549 -1.118 1.000 42.821 284 ALA BBB CA 1
ATOM 2220 C C . ALA B 1 144 ? 48.315 -18.163 -0.838 1.000 43.797 284 ALA BBB C 1
ATOM 2221 O O . ALA B 1 144 ? 47.995 -17.854 0.325 1.000 50.448 284 ALA BBB O 1
ATOM 2223 N N . ILE B 1 145 ? 48.141 -17.342 -1.857 1.000 41.190 285 ILE BBB N 1
ATOM 2224 C CA . ILE B 1 145 ? 47.525 -16.010 -1.658 1.000 46.679 285 ILE BBB CA 1
ATOM 2225 C C . ILE B 1 145 ? 46.055 -16.199 -1.255 1.000 49.939 285 ILE BBB C 1
ATOM 2226 O O . ILE B 1 145 ? 45.595 -15.530 -0.320 1.000 48.652 285 ILE BBB O 1
ATOM 2231 N N . LEU B 1 146 ? 45.314 -17.054 -1.942 1.000 54.620 286 LEU BBB N 1
ATOM 2232 C CA . LEU B 1 146 ? 43.867 -17.210 -1.629 1.000 56.545 286 LEU BBB CA 1
ATOM 2233 C C . LEU B 1 146 ? 43.712 -17.801 -0.218 1.000 51.442 286 LEU BBB C 1
ATOM 2234 O O . LEU B 1 146 ? 42.863 -17.283 0.530 1.000 52.240 286 LEU BBB O 1
ATOM 2239 N N . ARG B 1 147 ? 44.505 -18.821 0.121 1.000 53.554 287 ARG BBB N 1
ATOM 2240 C CA . ARG B 1 147 ? 44.538 -19.471 1.461 1.000 51.066 287 ARG BBB CA 1
ATOM 2241 C C . ARG B 1 147 ? 44.812 -18.416 2.544 1.000 52.950 287 ARG BBB C 1
ATOM 2242 O O . ARG B 1 147 ? 44.109 -18.452 3.552 1.000 54.823 287 ARG BBB O 1
ATOM 2250 N N . ARG B 1 148 ? 45.729 -17.460 2.344 1.000 53.589 288 ARG BBB N 1
ATOM 2251 C CA . ARG B 1 148 ? 46.140 -16.522 3.422 1.000 57.251 288 ARG BBB CA 1
ATOM 2252 C C . ARG B 1 148 ? 45.088 -15.414 3.612 1.000 56.678 288 ARG BBB C 1
ATOM 2253 O O . ARG B 1 148 ? 45.033 -14.847 4.717 1.000 54.089 288 ARG BBB O 1
ATOM 2261 N N . GLU B 1 149 ? 44.291 -15.102 2.594 1.000 56.345 289 GLU BBB N 1
ATOM 2262 C CA . GLU B 1 149 ? 43.361 -13.937 2.610 1.000 67.472 289 GLU BBB CA 1
ATOM 2263 C C . GLU B 1 149 ? 41.911 -14.395 2.808 1.000 61.190 289 GLU BBB C 1
ATOM 2264 O O . GLU B 1 149 ? 41.151 -13.676 3.416 1.000 78.198 289 GLU BBB O 1
ATOM 2270 N N . LEU B 1 150 ? 41.513 -15.526 2.260 1.000 62.574 290 LEU BBB N 1
ATOM 2271 C CA . LEU B 1 150 ? 40.113 -15.992 2.376 1.000 64.162 290 LEU BBB CA 1
ATOM 2272 C C . LEU B 1 150 ? 39.941 -16.831 3.652 1.000 66.689 290 LEU BBB C 1
ATOM 2273 O O . LEU B 1 150 ? 38.806 -17.032 4.069 1.000 71.842 290 LEU BBB O 1
ATOM 2278 N N . ILE B 1 151 ? 41.031 -17.254 4.289 1.000 76.856 291 ILE BBB N 1
ATOM 2279 C CA . ILE B 1 151 ? 41.022 -18.175 5.469 1.000 75.150 291 ILE BBB CA 1
ATOM 2280 C C . ILE B 1 151 ? 41.913 -17.572 6.561 1.000 77.149 291 ILE BBB C 1
ATOM 2281 O O . ILE B 1 151 ? 41.406 -17.011 7.527 1.000 81.544 291 ILE BBB O 1
#

Radius of gyration: 20.58 Å; Cα contacts (8 Å, |Δi|>4): 653; chains: 2; bounding box: 53×58×44 Å

Solvent-accessible surface area: 13694 Å² total; per-residue (Å²): 150,74,82,134,27,0,86,19,0,24,111,0,0,45,59,0,24,134,124,106,12,3,0,6,0,0,6,29,67,180,52,46,1,82,120,42,27,143,61,22,49,48,0,59,0,44,25,29,2,31,0,0,8,0,0,1,26,56,134,9,48,0,24,99,22,0,0,0,0,48,148,51,39,0,16,5,0,22,2,164,13,38,82,3,143,42,174,167,33,62,189,149,37,41,96,35,7,93,5,0,9,2,0,5,82,86,18,33,1,0,1,1,0,0,11,96,146,85,4,37,5,0,0,0,12,95,92,120,46,64,45,57,20,63,71,124,86,2,17,42,6,0,90,144,51,26,148,124,124,120,97,45,51,106,21,0,91,5,0,21,101,0,0,52,43,1,26,147,116,116,14,5,2,5,1,0,6,26,66,178,47,44,0,80,112,28,29,139,66,20,47,53,0,54,0,42,19,13,3,28,0,0,4,0,0,1,25,64,139,11,49,0,24,76,32,0,0,0,2,52,152,48,37,0,18,4,0,35,2,126,6,24,93,3,166,38,196,165,27,67,175,148,76,31,100,36,32,50,4,0,13,2,0,4,79,83,16,37,0,0,0,2,0,0,18,102,132,79,5,70,7,3,0,0,10,74,99,115,55,60,73,44,26,60,70,135,85,1,18,60,14,0,92,139,52,26,90

Nearest PDB structures (foldseek):
  8ofo-assembly1_AAA  TM=1.007E+00  e=6.259E-32  Enterococcus faecium
  8ofh-assembly3_D  TM=9.909E-01  e=5.483E-24  Streptococcus pneumoniae R6
  7l8n-assembly1_B  TM=9.918E-01  e=7.107E-24  Streptococcus mutans UA159
  6hvn-assembly1_B  TM=9.921E-01  e=1.548E-23  Listeria monocytogenes EGD-e
  6hvn-assembly1_A  TM=9.932E-01  e=2.140E-23  Listeria monocytogenes EGD-e